Protein AF-Q01TP9-F1 (afdb_monomer_lite)

pLDDT: mean 85.42, std 9.55, range [40.66, 96.56]

Foldseek 3Di:
DPPDPPPLPDQDDDDALQVVVVCVVVVFKDQKDQAWPLVVLVVVVVVLVVVDPPPDFDADQDPVRDTDGDDDDDSPPDPTDPPPRSDMDRPPPDMGGDPSNLVVVLVVLVVVVDDLCVLQRPVLNVCLVVFVLLVSLLVSLVSLQVLLCVVQVDPDAQLVSLVSSLVVVVVDPDDDVVVSSVLSSLSNCSRVPSNCCSVPVVDDDGSSRSSVSSSSSSVNSVVVVVVVD

Radius of gyration: 23.22 Å; chains: 1; bounding box: 49×46×61 Å

Organism: Solibacter usitatus (strain Ellin6076) (NCBI:txid234267)

Secondary structure (DSSP, 8-state):
--S-TT-TTS------HHHHHHHHHTTSEES-EEE-HHHHHHHHHHHHHHTSPTTSPPEEE-TTS-EEE-PPPP-S-----TT---EEE-TTS--EE-HHHHHHHHHHHHHTT--HHHHT-HHHHHHHHTT-HHHHHHHHHHHHHHHHHHHHT----HHHHHHHHHHHHHHSTT--HHHHHHHHHHHHHIIIIIHHHHHTS-----HHHHHHHHHHHHHHHHHHHHTT-

Structure (mmCIF, N/CA/C/O backbone):
data_AF-Q01TP9-F1
#
_entry.id   AF-Q01TP9-F1
#
loop_
_atom_site.group_PDB
_atom_site.id
_atom_site.type_symbol
_atom_site.label_atom_id
_atom_site.label_alt_id
_atom_site.label_comp_id
_atom_site.label_asym_id
_atom_site.label_entity_id
_atom_site.label_seq_id
_atom_site.pdbx_PDB_ins_code
_atom_site.Cartn_x
_atom_site.Cartn_y
_atom_site.Cartn_z
_atom_site.occupancy
_atom_site.B_iso_or_equiv
_atom_site.auth_seq_id
_atom_site.auth_comp_id
_atom_site.auth_asym_id
_atom_site.auth_atom_id
_atom_site.pdbx_PDB_model_num
ATOM 1 N N . MET A 1 1 ? 6.743 -18.789 -9.932 1.00 42.47 1 MET A N 1
ATOM 2 C CA . MET A 1 1 ? 5.645 -17.988 -10.515 1.00 42.47 1 MET A CA 1
ATOM 3 C C . MET A 1 1 ? 4.323 -18.606 -10.082 1.00 42.47 1 MET A C 1
ATOM 5 O O . MET A 1 1 ? 4.261 -19.833 -10.076 1.00 42.47 1 MET A O 1
ATOM 9 N N . PRO A 1 2 ? 3.307 -17.822 -9.686 1.00 40.66 2 PRO A N 1
ATOM 10 C CA . PRO A 1 2 ? 1.978 -18.361 -9.403 1.00 40.66 2 PRO A CA 1
ATOM 11 C C . PRO A 1 2 ? 1.456 -19.097 -10.642 1.00 40.66 2 PRO A C 1
ATOM 13 O O . PRO A 1 2 ? 1.492 -18.552 -11.740 1.00 40.66 2 PRO A O 1
ATOM 16 N N . THR A 1 3 ? 1.004 -20.338 -10.481 1.00 52.78 3 THR A N 1
ATOM 17 C CA . THR A 1 3 ? 0.554 -21.199 -11.590 1.00 52.78 3 THR A CA 1
ATOM 18 C C . THR A 1 3 ? -0.843 -20.843 -12.100 1.00 52.78 3 THR A C 1
ATOM 20 O O . THR A 1 3 ? -1.203 -21.223 -13.209 1.00 52.78 3 THR A O 1
ATOM 23 N N . ASN A 1 4 ? -1.619 -20.086 -11.319 1.00 64.69 4 ASN A N 1
ATOM 24 C CA . ASN A 1 4 ? -2.911 -19.539 -11.716 1.00 64.69 4 ASN A CA 1
ATOM 25 C C . ASN A 1 4 ? -2.962 -18.033 -11.387 1.00 64.69 4 ASN A C 1
ATOM 27 O O . ASN A 1 4 ? -3.068 -17.675 -10.210 1.00 64.69 4 ASN A O 1
ATOM 31 N N . PRO A 1 5 ? -2.915 -17.134 -12.388 1.00 56.59 5 PRO A N 1
ATOM 32 C CA . PRO A 1 5 ? -2.978 -15.689 -12.165 1.00 56.59 5 PRO A CA 1
ATOM 33 C C . PRO A 1 5 ? -4.349 -15.211 -11.660 1.00 56.59 5 PRO A C 1
ATOM 35 O O . PRO A 1 5 ? -4.466 -14.064 -11.251 1.00 56.59 5 PRO A O 1
ATOM 38 N N . PHE A 1 6 ? -5.370 -16.071 -11.650 1.00 63.66 6 PHE A N 1
ATOM 39 C CA . PHE A 1 6 ? -6.700 -15.783 -11.108 1.00 63.66 6 PHE A CA 1
ATOM 40 C C . PHE A 1 6 ? -6.961 -16.467 -9.761 1.00 63.66 6 PHE A C 1
ATOM 42 O O . PHE A 1 6 ? -8.100 -16.473 -9.284 1.00 63.66 6 PHE A O 1
ATOM 49 N N . ASP A 1 7 ? -5.935 -17.060 -9.143 1.00 70.88 7 ASP A N 1
ATOM 50 C CA . ASP A 1 7 ? -6.072 -17.631 -7.810 1.00 70.88 7 ASP A CA 1
ATOM 51 C C . ASP A 1 7 ? -6.447 -16.536 -6.806 1.00 70.88 7 ASP A C 1
ATOM 53 O O . ASP A 1 7 ? -5.741 -15.549 -6.606 1.00 70.88 7 ASP A O 1
ATOM 57 N N . LEU A 1 8 ? -7.570 -16.747 -6.127 1.00 66.50 8 LEU A N 1
ATOM 58 C CA . LEU A 1 8 ? -8.082 -15.871 -5.086 1.00 66.50 8 LEU A CA 1
ATOM 59 C C . LEU A 1 8 ? -7.138 -15.740 -3.878 1.00 66.50 8 LEU A C 1
ATOM 61 O O . LEU A 1 8 ? -7.335 -14.830 -3.069 1.00 66.50 8 LEU A O 1
ATOM 65 N N . GLN A 1 9 ? -6.150 -16.628 -3.746 1.00 70.50 9 GLN A N 1
ATOM 66 C CA . GLN A 1 9 ? -5.101 -16.573 -2.733 1.00 70.50 9 GLN A CA 1
ATOM 67 C C . GLN A 1 9 ? -3.952 -15.628 -3.101 1.00 70.50 9 GLN A C 1
ATOM 69 O O . GLN A 1 9 ? -3.243 -15.177 -2.195 1.00 70.50 9 GLN A O 1
ATOM 74 N N . ASN A 1 10 ? -3.787 -15.256 -4.369 1.00 71.81 10 ASN A N 1
ATOM 75 C CA . ASN A 1 10 ? -2.752 -14.312 -4.778 1.00 71.81 10 ASN A CA 1
ATOM 76 C C . ASN A 1 10 ? -3.111 -12.879 -4.366 1.00 71.81 10 ASN A C 1
ATOM 78 O O . ASN A 1 10 ? -4.282 -12.505 -4.273 1.00 71.81 10 ASN A O 1
ATOM 82 N N . PHE A 1 11 ? -2.083 -12.076 -4.088 1.00 69.88 11 PHE A N 1
ATOM 83 C CA . PHE A 1 11 ? -2.238 -10.636 -3.929 1.00 69.88 11 PHE A CA 1
ATOM 84 C C . PHE A 1 11 ? -2.026 -9.996 -5.295 1.00 69.88 11 PHE A C 1
ATOM 86 O O . PHE A 1 11 ? -0.987 -10.206 -5.916 1.00 69.88 11 PHE A O 1
ATOM 93 N N . HIS A 1 12 ? -3.008 -9.225 -5.749 1.00 68.44 12 HIS A N 1
ATOM 94 C CA . HIS A 1 12 ? -2.921 -8.487 -7.001 1.00 68.44 12 HIS A CA 1
ATOM 95 C C . HIS A 1 12 ? -2.914 -6.998 -6.698 1.00 68.44 12 HIS A C 1
ATOM 97 O O . HIS A 1 12 ? -3.719 -6.517 -5.899 1.00 68.44 12 HIS A O 1
ATOM 103 N N . VAL A 1 13 ? -2.000 -6.290 -7.348 1.00 71.44 13 VAL A N 1
ATOM 104 C CA . VAL A 1 13 ? -1.958 -4.834 -7.394 1.00 71.44 13 VAL A CA 1
ATOM 105 C C . VAL A 1 13 ? -1.883 -4.469 -8.868 1.00 71.44 13 VAL A C 1
ATOM 107 O O . VAL A 1 13 ? -1.092 -5.052 -9.608 1.00 71.44 13 VAL A O 1
ATOM 110 N N . ALA A 1 14 ? -2.744 -3.552 -9.289 1.00 74.25 14 ALA A N 1
ATOM 111 C CA . ALA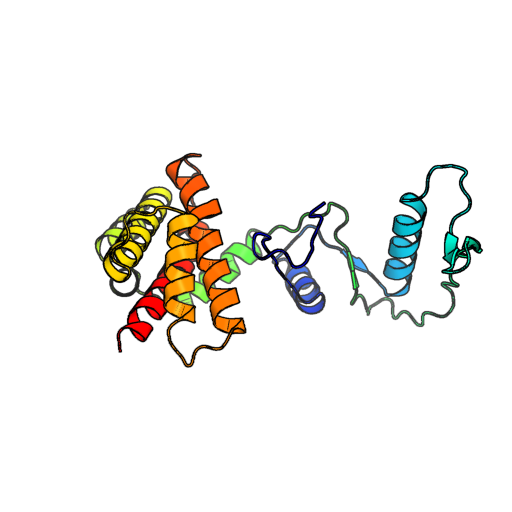 A 1 14 ? -2.688 -2.937 -10.602 1.00 74.25 14 ALA A CA 1
ATOM 112 C C . ALA A 1 14 ? -2.403 -1.453 -10.388 1.00 74.25 14 ALA A C 1
ATOM 114 O O . ALA A 1 14 ? -3.025 -0.830 -9.527 1.00 74.25 14 ALA A O 1
ATOM 115 N N . VAL A 1 15 ? -1.448 -0.920 -11.140 1.00 80.31 15 VAL A N 1
ATOM 116 C CA . VAL A 1 15 ? -1.088 0.497 -11.127 1.00 80.31 15 VAL A CA 1
ATOM 117 C C . VAL A 1 15 ? -1.003 0.944 -12.577 1.00 80.31 15 VAL A C 1
ATOM 119 O O . VAL A 1 15 ? -0.464 0.209 -13.409 1.00 80.31 15 VAL A O 1
ATOM 122 N N . TRP A 1 16 ? -1.562 2.111 -12.877 1.00 86.94 16 TRP A N 1
ATOM 123 C CA . TRP A 1 16 ? -1.441 2.719 -14.195 1.00 86.94 16 TRP A CA 1
ATOM 124 C C . TRP A 1 16 ? -0.012 3.218 -14.391 1.00 86.94 16 TRP A C 1
ATOM 126 O O . TRP A 1 16 ? 0.616 3.731 -13.461 1.00 86.94 16 TRP A O 1
ATOM 136 N N . TYR A 1 17 ? 0.537 3.035 -15.589 1.00 86.25 17 TYR A N 1
ATOM 137 C CA . TYR A 1 17 ? 1.904 3.477 -15.858 1.00 86.25 17 TYR A CA 1
ATOM 138 C C . TYR A 1 17 ? 1.985 5.009 -15.848 1.00 86.25 17 TYR A C 1
ATOM 140 O O . TYR A 1 17 ? 3.008 5.558 -15.450 1.00 86.25 17 TYR A O 1
ATOM 148 N N . GLU A 1 18 ? 0.895 5.695 -16.201 1.00 87.56 18 GLU A N 1
ATOM 149 C CA . GLU A 1 18 ? 0.759 7.147 -16.124 1.00 87.56 18 GLU A CA 1
ATOM 150 C C . GLU A 1 18 ? 0.909 7.647 -14.684 1.00 87.56 18 GLU A C 1
ATOM 152 O O . GLU A 1 18 ? 1.661 8.590 -14.446 1.00 87.56 18 GLU A O 1
ATOM 157 N N . ASP A 1 19 ? 0.280 6.966 -13.719 1.00 90.25 19 ASP A N 1
ATOM 158 C CA . ASP A 1 19 ? 0.400 7.302 -12.295 1.00 90.25 19 ASP A CA 1
ATOM 159 C C . ASP A 1 19 ? 1.846 7.125 -11.817 1.00 90.25 19 ASP A C 1
ATOM 161 O O . ASP A 1 19 ? 2.392 7.975 -11.114 1.00 90.25 19 ASP A O 1
ATOM 165 N N . LEU A 1 20 ? 2.503 6.029 -12.218 1.00 90.75 20 LEU A N 1
ATOM 166 C CA . LEU A 1 20 ? 3.909 5.793 -11.883 1.00 90.75 20 LEU A CA 1
ATOM 167 C C . LEU A 1 20 ? 4.812 6.876 -12.484 1.00 90.75 20 LEU A C 1
ATOM 169 O O . LEU A 1 20 ? 5.679 7.401 -11.786 1.00 90.75 20 LEU A O 1
ATOM 173 N N . ALA A 1 21 ? 4.593 7.242 -13.747 1.00 89.56 21 ALA A N 1
ATOM 174 C CA . ALA A 1 21 ? 5.338 8.304 -14.407 1.00 89.56 21 ALA A CA 1
ATOM 175 C C . ALA A 1 21 ? 5.131 9.657 -13.707 1.00 89.56 21 ALA A C 1
ATOM 177 O O . ALA A 1 21 ? 6.104 10.360 -13.438 1.00 89.56 21 ALA A O 1
ATOM 178 N N . GLU A 1 22 ? 3.895 10.013 -13.343 1.00 91.06 22 GLU A N 1
ATOM 179 C CA . GLU A 1 22 ? 3.592 11.245 -12.607 1.00 91.06 22 GLU A CA 1
ATOM 180 C C . GLU A 1 22 ? 4.274 11.272 -11.232 1.00 91.06 22 GLU A C 1
ATOM 182 O O . GLU A 1 22 ? 4.926 12.260 -10.880 1.00 91.06 22 GLU A O 1
ATOM 187 N N . LEU A 1 23 ? 4.166 10.186 -10.462 1.00 92.69 23 LEU A N 1
ATOM 188 C CA . LEU A 1 23 ? 4.793 10.071 -9.145 1.00 92.69 23 LEU A CA 1
ATOM 189 C C . LEU A 1 23 ? 6.320 10.141 -9.238 1.00 92.69 23 LEU A C 1
ATOM 191 O O . LEU A 1 23 ? 6.957 10.781 -8.400 1.00 92.69 23 LEU A O 1
ATOM 195 N N . HIS A 1 24 ? 6.914 9.522 -10.258 1.00 92.44 24 HIS A N 1
ATOM 196 C CA . HIS A 1 24 ? 8.351 9.587 -10.501 1.00 92.44 24 HIS A CA 1
ATOM 197 C C . HIS A 1 24 ? 8.804 10.989 -10.903 1.00 92.44 24 HIS A C 1
ATOM 199 O O . HIS A 1 24 ? 9.752 11.503 -10.319 1.00 92.44 24 HIS A O 1
ATOM 205 N N . ASN A 1 25 ? 8.076 11.657 -11.803 1.00 91.12 25 ASN A N 1
ATOM 206 C CA . ASN A 1 25 ? 8.357 13.037 -12.216 1.00 91.12 25 ASN A CA 1
ATOM 207 C C . ASN A 1 25 ? 8.273 14.036 -11.049 1.00 91.12 25 ASN A C 1
ATOM 209 O O . ASN A 1 25 ? 8.870 15.110 -11.098 1.00 91.12 25 ASN A O 1
ATOM 213 N N . ARG A 1 26 ? 7.530 13.697 -9.988 1.00 94.25 26 ARG A N 1
ATOM 214 C CA . ARG A 1 26 ? 7.455 14.471 -8.740 1.00 94.25 26 ARG A CA 1
ATOM 215 C C . ARG A 1 26 ? 8.498 14.063 -7.698 1.00 94.25 26 ARG A C 1
ATOM 217 O O . ARG A 1 26 ? 8.483 14.615 -6.598 1.00 94.25 26 ARG A O 1
ATOM 224 N N . ASP A 1 27 ? 9.399 1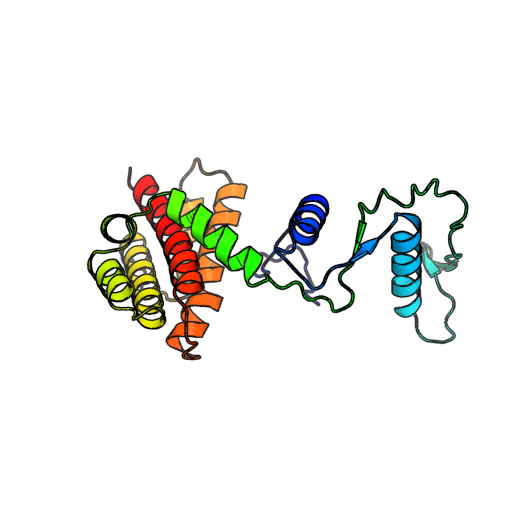3.138 -8.013 1.00 95.19 27 ASP A N 1
ATOM 225 C CA . ASP A 1 27 ? 10.343 12.485 -7.097 1.00 95.19 27 ASP A CA 1
ATOM 226 C C . ASP A 1 27 ? 9.669 11.805 -5.896 1.00 95.19 27 ASP A C 1
ATOM 228 O O . ASP A 1 27 ? 10.256 11.732 -4.816 1.00 95.19 27 ASP A O 1
ATOM 232 N N . PHE A 1 28 ? 8.421 11.353 -6.020 1.00 95.56 28 PHE A N 1
ATOM 233 C CA . PHE A 1 28 ? 7.717 10.660 -4.933 1.00 95.56 28 PHE A CA 1
ATOM 234 C C . PHE A 1 28 ? 8.047 9.170 -4.882 1.00 95.56 28 PHE A C 1
ATOM 236 O O . PHE A 1 28 ? 7.947 8.564 -3.815 1.00 95.56 28 PHE A O 1
ATOM 243 N N . ILE A 1 29 ? 8.484 8.594 -6.002 1.00 94.19 29 ILE A N 1
ATOM 244 C CA . ILE A 1 29 ? 8.931 7.202 -6.093 1.00 94.19 29 ILE A CA 1
ATOM 245 C C . ILE A 1 29 ? 10.258 7.081 -6.850 1.00 94.19 29 ILE A C 1
ATOM 247 O O . ILE A 1 29 ? 10.620 7.940 -7.657 1.00 94.19 29 ILE A O 1
ATOM 251 N N . SER A 1 30 ? 10.970 5.986 -6.605 1.00 93.62 30 SER A N 1
ATOM 252 C CA . SER A 1 30 ? 12.202 5.587 -7.290 1.00 93.62 30 SER A CA 1
ATOM 253 C C . SER A 1 30 ? 12.143 4.115 -7.723 1.00 93.62 30 SER A C 1
ATOM 255 O O . SER A 1 30 ? 11.211 3.390 -7.366 1.00 93.62 30 SER A O 1
ATOM 257 N N . GLY A 1 31 ? 13.130 3.669 -8.509 1.00 91.06 31 GLY A N 1
ATOM 258 C CA . GLY A 1 31 ? 13.196 2.291 -9.024 1.00 91.06 31 GLY A CA 1
ATOM 259 C C . GLY A 1 31 ? 12.472 2.077 -10.358 1.00 91.06 31 GLY A C 1
ATOM 260 O O . GLY A 1 31 ? 12.272 0.937 -10.791 1.00 91.06 31 GLY A O 1
ATOM 261 N N . ILE A 1 32 ? 12.092 3.176 -11.016 1.00 92.00 32 ILE A N 1
ATOM 262 C CA . ILE A 1 32 ? 11.567 3.175 -12.377 1.00 92.00 32 ILE A CA 1
ATOM 263 C C . ILE A 1 32 ? 12.290 4.192 -13.254 1.00 92.00 32 ILE A C 1
ATOM 265 O O . ILE A 1 32 ? 12.830 5.179 -12.754 1.00 92.00 32 ILE A O 1
ATOM 269 N N . THR A 1 33 ? 12.238 3.949 -14.559 1.00 91.19 33 THR A N 1
ATOM 270 C CA . THR A 1 33 ? 12.717 4.844 -15.606 1.00 91.19 33 THR A CA 1
ATOM 271 C C . THR A 1 33 ? 11.596 5.064 -16.617 1.00 91.19 33 THR A C 1
ATOM 273 O O . THR A 1 33 ? 10.996 4.100 -17.101 1.00 91.19 33 THR A O 1
ATOM 276 N N . CYS A 1 34 ? 11.335 6.327 -16.952 1.00 89.81 34 CYS A N 1
ATOM 277 C CA . CYS A 1 34 ? 10.448 6.697 -18.050 1.00 89.81 34 CYS A CA 1
ATOM 278 C C . CYS A 1 34 ? 11.235 6.689 -19.369 1.00 89.81 34 CYS A C 1
ATOM 280 O O . CYS A 1 34 ? 12.230 7.407 -19.505 1.00 89.81 34 CYS A O 1
ATOM 282 N N . VAL A 1 35 ? 10.791 5.879 -20.326 1.00 89.69 35 VAL A N 1
ATOM 283 C CA . VAL A 1 35 ? 11.440 5.623 -21.622 1.00 89.69 35 VAL A CA 1
ATOM 284 C C . VAL A 1 35 ? 10.488 5.940 -22.779 1.00 89.69 35 VAL A C 1
ATOM 286 O O . VAL A 1 35 ? 9.282 6.120 -22.574 1.00 89.69 35 VAL A O 1
ATOM 289 N N . THR A 1 36 ? 11.024 6.039 -23.996 1.00 89.12 36 THR A N 1
ATOM 290 C CA . THR A 1 36 ? 10.193 6.186 -25.204 1.00 89.12 36 THR A CA 1
ATOM 291 C C . THR A 1 36 ? 9.524 4.864 -25.589 1.00 89.12 36 THR A C 1
ATOM 293 O O . THR A 1 36 ? 9.868 3.800 -25.061 1.00 89.12 36 THR A O 1
ATOM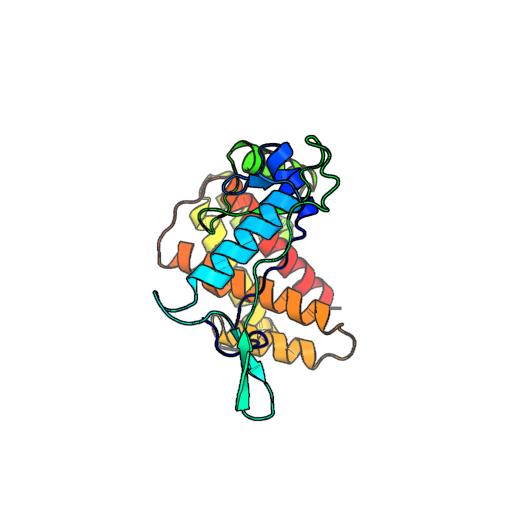 296 N N . GLU A 1 37 ? 8.572 4.905 -26.525 1.00 86.69 37 GLU A N 1
ATOM 297 C CA . GLU A 1 37 ? 7.927 3.684 -27.017 1.00 86.69 37 GLU A CA 1
ATOM 298 C C . GLU A 1 37 ? 8.947 2.745 -27.660 1.00 86.69 37 GLU A C 1
ATOM 300 O O . GLU A 1 37 ? 8.981 1.553 -27.342 1.00 86.69 37 GLU A O 1
ATOM 305 N N . ARG A 1 38 ? 9.830 3.285 -28.512 1.00 88.75 38 ARG A N 1
ATOM 306 C CA . ARG A 1 38 ? 10.884 2.497 -29.159 1.00 88.75 38 ARG A CA 1
ATOM 307 C C . ARG A 1 38 ? 11.765 1.796 -28.134 1.00 88.75 38 ARG A C 1
ATOM 309 O O . ARG A 1 38 ? 11.997 0.595 -28.249 1.00 88.75 38 ARG A O 1
ATOM 316 N N . GLU A 1 39 ? 12.252 2.526 -27.132 1.00 89.19 39 GLU A N 1
ATOM 317 C CA . GLU A 1 39 ? 13.102 1.965 -26.077 1.00 89.19 39 GLU A CA 1
ATOM 318 C C . GLU A 1 39 ? 12.380 0.858 -25.301 1.00 89.19 39 GLU A C 1
ATOM 320 O O . GLU A 1 39 ? 12.968 -0.189 -25.021 1.00 89.19 39 GLU A O 1
ATOM 325 N N . TRP A 1 40 ? 11.096 1.050 -24.991 1.00 89.25 40 TRP A N 1
ATOM 326 C CA . TRP A 1 40 ? 10.283 0.032 -24.332 1.00 89.25 40 TRP A CA 1
ATOM 327 C C . TRP A 1 40 ? 10.128 -1.235 -25.184 1.00 89.25 40 TRP A C 1
ATOM 329 O O . TRP A 1 40 ? 10.317 -2.342 -24.674 1.00 89.25 40 TRP A O 1
ATOM 339 N N . GLN A 1 41 ? 9.838 -1.097 -26.483 1.00 88.56 41 GLN A N 1
ATOM 340 C CA . GLN A 1 41 ? 9.690 -2.231 -27.404 1.00 88.56 41 GLN A CA 1
ATOM 341 C C . GLN A 1 41 ? 11.002 -3.002 -27.580 1.00 88.56 41 GLN A C 1
ATOM 343 O O . GLN A 1 41 ? 10.983 -4.234 -27.573 1.00 88.56 41 GLN A O 1
ATOM 348 N N . ILE A 1 42 ? 12.136 -2.297 -27.667 1.00 90.38 42 ILE A N 1
ATOM 349 C CA . ILE A 1 42 ? 13.471 -2.912 -27.716 1.00 90.38 42 ILE A CA 1
ATOM 350 C C . ILE A 1 42 ? 13.708 -3.745 -26.453 1.00 90.38 42 ILE A C 1
ATOM 352 O O . ILE A 1 42 ? 13.965 -4.944 -26.551 1.00 90.38 42 ILE A O 1
ATOM 356 N N . ARG A 1 43 ? 13.536 -3.159 -25.260 1.00 89.19 43 ARG A N 1
ATOM 357 C CA . ARG A 1 43 ? 13.743 -3.876 -23.986 1.00 89.19 43 ARG A CA 1
ATOM 358 C C . ARG A 1 43 ? 12.804 -5.071 -23.834 1.00 89.19 43 ARG A C 1
ATOM 360 O O . ARG A 1 43 ? 13.207 -6.127 -23.349 1.00 89.19 43 ARG A O 1
ATOM 367 N N . LYS A 1 44 ? 11.546 -4.929 -24.260 1.00 87.44 44 LYS A N 1
ATOM 368 C CA . LYS A 1 44 ? 10.562 -6.018 -24.257 1.00 87.44 44 LYS A CA 1
ATOM 369 C C . LYS A 1 44 ? 11.003 -7.164 -25.165 1.00 87.44 44 LYS A C 1
ATOM 371 O O . LYS A 1 44 ? 10.906 -8.323 -24.763 1.00 87.44 44 LYS A O 1
ATOM 376 N N . TRP A 1 45 ? 11.489 -6.851 -26.363 1.00 88.19 45 TRP A N 1
ATOM 377 C CA . TRP A 1 45 ? 12.015 -7.840 -27.296 1.00 88.19 45 TRP A CA 1
ATOM 378 C C . TRP A 1 45 ? 13.255 -8.550 -26.742 1.00 88.19 45 TRP A C 1
ATOM 380 O O . TRP A 1 45 ? 13.308 -9.779 -26.739 1.00 88.19 45 TRP A O 1
ATOM 390 N N . GLU A 1 46 ? 14.215 -7.799 -26.203 1.00 88.75 46 GLU A N 1
ATOM 391 C CA . GLU A 1 46 ? 15.422 -8.348 -25.576 1.00 88.75 46 GLU A CA 1
ATOM 392 C C . GLU A 1 46 ? 15.084 -9.269 -24.401 1.00 88.75 46 GLU A C 1
ATOM 394 O O . GLU A 1 46 ? 15.630 -10.369 -24.304 1.00 88.75 46 GLU A O 1
ATOM 399 N N . HIS A 1 47 ? 14.139 -8.867 -23.545 1.00 86.38 47 HIS A N 1
ATOM 400 C CA . HIS A 1 47 ? 13.661 -9.704 -22.451 1.00 86.38 47 HIS A CA 1
ATOM 401 C C . HIS A 1 47 ? 13.039 -11.003 -22.969 1.00 86.38 47 HIS A C 1
ATOM 403 O O . HIS A 1 47 ? 13.438 -12.079 -22.529 1.00 86.38 47 HIS A O 1
ATOM 409 N N . LEU A 1 48 ? 12.112 -10.924 -23.929 1.00 85.44 48 LEU A N 1
ATOM 410 C CA . LEU A 1 48 ? 11.482 -12.101 -24.532 1.00 85.44 48 LEU A CA 1
ATOM 411 C C . LEU A 1 48 ? 12.522 -13.046 -25.147 1.00 85.44 48 LEU A C 1
ATOM 413 O O . LEU A 1 48 ? 12.478 -14.248 -24.890 1.00 85.44 48 LEU A O 1
ATOM 417 N N . ARG A 1 49 ? 13.499 -12.504 -25.883 1.00 84.88 49 ARG A N 1
ATOM 418 C CA . ARG A 1 49 ? 14.617 -13.265 -26.457 1.00 84.88 49 ARG A CA 1
ATOM 419 C C . ARG A 1 49 ? 15.476 -13.917 -25.368 1.00 84.88 49 ARG A C 1
ATOM 421 O O . ARG A 1 49 ? 15.880 -15.062 -25.529 1.00 84.88 49 ARG A O 1
ATOM 428 N N . SER A 1 50 ? 15.720 -13.232 -24.248 1.00 85.06 50 SER A N 1
ATOM 429 C CA . SER A 1 50 ? 16.507 -13.764 -23.121 1.00 85.06 50 SER A CA 1
ATOM 430 C C . SER A 1 50 ? 15.876 -14.977 -22.428 1.00 85.06 50 SER A C 1
ATOM 432 O O . SER A 1 50 ? 16.581 -15.739 -21.769 1.00 85.06 50 SER A O 1
ATOM 434 N N . LEU A 1 51 ? 14.560 -15.174 -22.574 1.00 84.44 51 LEU A N 1
ATOM 435 C CA . LEU A 1 51 ? 13.860 -16.336 -22.017 1.00 84.44 51 LEU A CA 1
ATOM 436 C C . LEU A 1 51 ? 14.148 -17.619 -22.807 1.00 84.44 51 LEU A C 1
ATOM 438 O O . LEU A 1 51 ? 13.899 -18.716 -22.304 1.00 84.44 51 LEU A O 1
ATOM 442 N N . ALA A 1 52 ? 14.663 -17.497 -24.031 1.00 83.44 52 ALA A N 1
ATOM 443 C CA . ALA A 1 52 ? 15.033 -18.631 -24.855 1.00 83.44 52 ALA A CA 1
ATOM 444 C C . ALA A 1 52 ? 16.429 -19.159 -24.481 1.00 83.44 52 ALA A C 1
ATOM 446 O O . ALA A 1 52 ? 17.352 -18.372 -24.251 1.00 83.44 52 ALA A O 1
ATOM 447 N N . PRO A 1 53 ? 16.628 -20.488 -24.446 1.00 80.25 53 PRO A N 1
ATOM 448 C CA . PRO A 1 53 ? 17.945 -21.077 -24.240 1.00 80.25 53 PRO A CA 1
ATOM 449 C C . PRO A 1 53 ? 18.975 -20.550 -25.248 1.00 80.25 53 PRO A C 1
ATOM 451 O O . PRO A 1 53 ? 18.690 -20.429 -26.442 1.00 80.25 53 PRO A O 1
ATOM 454 N N . ALA A 1 54 ? 20.196 -20.283 -24.784 1.00 74.56 54 ALA A N 1
ATOM 455 C CA . ALA A 1 54 ? 21.277 -19.833 -25.655 1.00 74.56 54 ALA A CA 1
ATOM 456 C C . ALA A 1 54 ? 21.504 -20.827 -26.812 1.00 74.56 54 ALA A C 1
ATOM 458 O O . ALA A 1 54 ? 21.708 -22.018 -26.582 1.00 74.56 54 ALA A O 1
ATOM 459 N N . GLY A 1 55 ? 21.465 -20.329 -28.052 1.00 69.56 55 GLY A N 1
ATOM 460 C CA . GLY A 1 55 ? 21.639 -21.137 -29.264 1.00 69.56 55 GLY A CA 1
ATOM 461 C C . GLY A 1 55 ? 20.380 -21.854 -29.767 1.00 69.56 55 GLY A C 1
ATOM 462 O O . GLY A 1 55 ? 20.483 -22.622 -30.720 1.00 69.56 55 GLY A O 1
ATOM 463 N N . SER A 1 56 ? 19.212 -21.620 -29.160 1.00 75.06 56 SER A N 1
ATOM 464 C CA . SER A 1 56 ? 17.927 -22.099 -29.688 1.00 75.06 56 SER A CA 1
ATOM 465 C C . SER A 1 56 ? 17.326 -21.127 -30.708 1.00 75.06 56 SER A C 1
ATOM 467 O O . SER A 1 56 ? 17.557 -19.918 -30.642 1.00 75.06 56 SER A O 1
ATOM 469 N N . GLU A 1 57 ? 16.557 -21.658 -31.660 1.00 78.12 57 GLU A N 1
ATOM 470 C CA . GLU A 1 57 ? 15.733 -20.835 -32.547 1.00 78.12 57 GLU A CA 1
ATOM 471 C C . GLU A 1 57 ? 14.625 -20.161 -31.724 1.00 78.12 57 GLU A C 1
ATOM 473 O O . GLU A 1 57 ? 13.927 -20.814 -30.946 1.00 78.12 57 GLU A O 1
ATOM 478 N N . PHE A 1 58 ? 14.470 -18.844 -31.876 1.0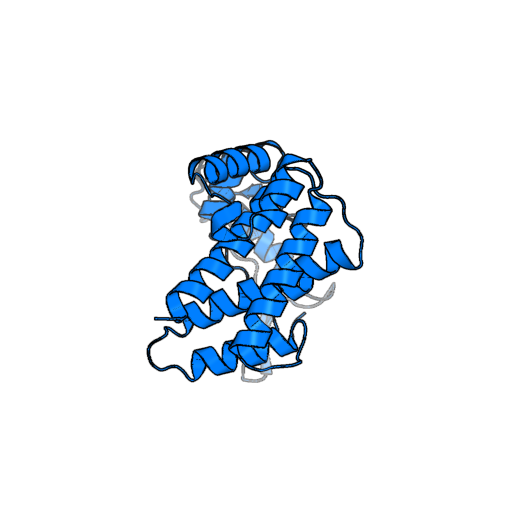0 84.44 58 PHE A N 1
ATOM 479 C CA . PHE A 1 58 ? 13.460 -18.081 -31.150 1.00 84.44 58 PHE A CA 1
ATOM 480 C C . PHE A 1 58 ? 12.141 -18.090 -31.923 1.00 84.44 58 PHE A C 1
ATOM 482 O O . PHE A 1 58 ? 12.079 -17.619 -33.056 1.00 84.44 58 PHE A O 1
ATOM 489 N N . GLY A 1 59 ? 11.088 -18.651 -31.334 1.00 85.19 59 GLY A N 1
ATOM 490 C CA . GLY A 1 59 ? 9.815 -18.857 -32.017 1.00 85.19 59 GLY A CA 1
ATOM 491 C C . GLY A 1 59 ? 8.794 -19.577 -31.146 1.00 85.19 59 GLY A C 1
ATOM 492 O O . GLY A 1 59 ? 9.003 -19.761 -29.946 1.00 85.19 59 GLY A O 1
ATOM 493 N N . TYR A 1 60 ? 7.683 -19.985 -31.749 1.00 84.12 60 TYR A N 1
ATOM 494 C CA . TYR A 1 60 ? 6.637 -20.765 -31.088 1.00 84.12 60 TYR A CA 1
ATOM 495 C C . TYR A 1 60 ? 6.194 -21.936 -31.965 1.00 84.12 60 TYR A C 1
ATOM 497 O O . TYR A 1 60 ? 6.365 -21.923 -33.181 1.00 84.12 60 TYR A O 1
ATOM 505 N N . GLU A 1 61 ? 5.622 -22.959 -31.340 1.00 88.31 61 GLU A N 1
ATOM 506 C CA . GLU A 1 61 ? 4.971 -24.061 -32.045 1.00 88.31 61 GLU A CA 1
ATOM 507 C C . GLU A 1 61 ? 3.505 -23.686 -32.299 1.00 88.31 61 GLU A C 1
ATOM 509 O O . GLU A 1 61 ? 2.791 -23.266 -31.383 1.00 88.31 61 GLU A O 1
ATOM 514 N N . ASP A 1 62 ? 3.061 -23.770 -33.551 1.00 89.31 62 ASP A N 1
ATOM 515 C CA . ASP A 1 62 ? 1.666 -23.534 -33.909 1.00 89.31 62 ASP A CA 1
ATOM 516 C C . ASP A 1 62 ? 0.761 -24.691 -33.418 1.00 89.31 62 ASP A C 1
ATOM 518 O O . ASP A 1 62 ? 1.248 -25.747 -33.004 1.00 89.31 62 ASP A O 1
ATOM 522 N N . PRO A 1 63 ? -0.577 -24.556 -33.482 1.00 91.25 63 PRO A N 1
ATOM 523 C CA . PRO A 1 63 ? -1.492 -25.628 -33.076 1.00 91.25 63 PRO A CA 1
ATOM 524 C C . PRO A 1 63 ? -1.349 -26.953 -33.852 1.00 91.25 63 PRO A C 1
ATOM 526 O O . PRO A 1 63 ? -1.934 -27.953 -33.441 1.00 91.25 63 PRO A O 1
ATOM 529 N N . ASN A 1 64 ? -0.614 -26.971 -34.970 1.00 91.06 64 ASN A N 1
ATOM 530 C CA . ASN A 1 64 ? -0.366 -28.149 -35.805 1.00 91.06 64 ASN A CA 1
ATOM 531 C C . ASN A 1 64 ? 1.013 -28.782 -35.550 1.00 91.06 64 ASN A C 1
ATOM 533 O O . ASN A 1 64 ? 1.387 -29.720 -36.255 1.00 91.06 64 ASN A O 1
ATOM 537 N N . GLY A 1 65 ? 1.773 -28.279 -34.576 1.00 87.44 65 GLY A N 1
ATOM 538 C CA . GLY A 1 65 ? 3.102 -28.779 -34.245 1.00 87.44 65 GLY A CA 1
ATOM 539 C C . GLY A 1 65 ? 4.228 -28.218 -35.119 1.00 87.44 65 GLY A C 1
ATOM 540 O O . GLY A 1 65 ? 5.329 -28.770 -35.168 1.00 87.44 65 GLY A O 1
ATOM 541 N N . ARG A 1 66 ? 3.968 -27.152 -35.886 1.00 90.12 66 ARG A N 1
ATOM 542 C CA . ARG A 1 66 ? 4.968 -26.518 -36.748 1.00 90.12 66 ARG A CA 1
ATOM 543 C C . ARG A 1 66 ? 5.660 -25.388 -36.000 1.00 90.12 66 ARG A C 1
ATOM 545 O O . ARG A 1 66 ? 5.008 -24.470 -35.513 1.00 90.12 66 ARG A O 1
ATOM 552 N N . PHE A 1 67 ? 6.990 -25.403 -36.003 1.00 87.25 67 PHE A N 1
ATOM 553 C CA . PHE A 1 67 ? 7.776 -24.277 -35.511 1.00 87.25 67 PHE A CA 1
ATOM 554 C C . PHE A 1 67 ? 7.624 -23.050 -36.425 1.00 87.25 67 PHE A C 1
ATOM 556 O O . PHE A 1 67 ? 7.812 -23.134 -37.645 1.00 87.25 67 PHE A O 1
ATOM 563 N N . VAL A 1 68 ? 7.284 -21.914 -35.821 1.00 89.88 68 VAL A N 1
ATOM 564 C CA . VAL A 1 68 ? 7.176 -20.599 -36.451 1.00 89.88 68 VAL A CA 1
ATOM 565 C C . VAL A 1 68 ? 8.226 -19.686 -35.812 1.00 89.88 68 VAL A C 1
ATOM 567 O O . VAL A 1 68 ? 8.108 -19.384 -34.619 1.00 89.88 68 VAL A O 1
ATOM 570 N N . PRO A 1 69 ? 9.251 -19.242 -36.565 1.00 87.25 69 PRO A N 1
ATOM 571 C CA . PRO A 1 69 ? 10.251 -18.327 -36.035 1.00 87.25 69 PRO A CA 1
ATOM 572 C C . PRO A 1 69 ? 9.624 -16.963 -35.723 1.00 87.25 69 PRO A C 1
ATOM 574 O O . PRO A 1 69 ? 8.727 -16.495 -36.428 1.00 87.25 69 PRO A O 1
ATOM 577 N N . LEU A 1 70 ? 10.101 -16.334 -34.652 1.00 88.06 70 LEU A N 1
ATOM 578 C CA . LEU A 1 70 ? 9.795 -14.952 -34.305 1.00 88.06 70 LEU A CA 1
ATOM 579 C C . LEU A 1 70 ? 10.988 -14.082 -34.695 1.00 88.06 70 LEU A C 1
ATOM 581 O O . LEU A 1 70 ? 12.042 -14.134 -34.058 1.00 88.06 70 LEU A O 1
ATOM 585 N N . ASP A 1 71 ? 10.798 -13.272 -35.729 1.00 85.44 71 ASP A N 1
ATOM 586 C CA . ASP A 1 71 ? 11.797 -12.311 -36.183 1.00 85.44 71 ASP A CA 1
ATOM 587 C C . ASP A 1 71 ? 11.797 -11.048 -35.318 1.00 85.44 71 ASP A C 1
ATOM 589 O O . ASP A 1 71 ? 10.785 -10.669 -34.722 1.00 85.44 71 ASP A O 1
ATOM 593 N N . GLU A 1 72 ? 12.951 -10.381 -35.268 1.00 84.56 72 GLU A N 1
ATOM 594 C CA . GLU A 1 72 ? 13.081 -9.092 -34.595 1.00 84.56 72 GLU A CA 1
ATOM 595 C C . GLU A 1 72 ? 12.180 -8.046 -35.261 1.00 84.56 72 GLU A C 1
ATOM 597 O O . GLU A 1 72 ? 12.282 -7.844 -36.476 1.00 84.56 72 GLU A O 1
ATOM 602 N N . PRO A 1 73 ? 11.286 -7.386 -34.500 1.00 83.69 73 PRO A N 1
ATOM 603 C CA . PRO A 1 73 ? 10.430 -6.356 -35.060 1.00 83.69 73 PRO A CA 1
ATOM 604 C C . PRO A 1 73 ? 11.268 -5.158 -35.522 1.00 83.69 73 PRO A C 1
ATOM 606 O O . PRO A 1 73 ? 12.323 -4.854 -34.968 1.00 83.69 73 PRO A O 1
ATOM 609 N N . SER A 1 74 ? 10.782 -4.442 -36.537 1.00 84.38 74 SER A N 1
ATOM 610 C CA . SER A 1 74 ? 11.406 -3.185 -36.952 1.00 84.38 74 SER A CA 1
ATOM 611 C C . SER A 1 74 ? 11.186 -2.108 -35.889 1.00 84.38 74 SER A C 1
ATOM 613 O O . SER A 1 74 ? 10.054 -1.838 -35.495 1.00 84.38 74 SER A O 1
ATOM 615 N N . PHE A 1 75 ? 12.264 -1.442 -35.473 1.00 84.00 75 PHE A N 1
ATOM 616 C CA . PHE A 1 75 ? 12.216 -0.322 -34.525 1.00 84.00 75 PHE A CA 1
ATOM 617 C C . PHE A 1 75 ? 12.302 1.061 -35.196 1.00 84.00 75 PHE A C 1
ATOM 619 O O . PHE A 1 75 ? 12.452 2.079 -34.518 1.00 84.00 75 PHE A O 1
ATOM 626 N N . GLN A 1 76 ? 12.232 1.122 -36.529 1.00 77.12 76 GLN A N 1
ATOM 627 C CA . GLN A 1 76 ? 12.405 2.370 -37.285 1.00 77.12 76 GLN A CA 1
ATOM 628 C C . GLN A 1 76 ? 11.123 3.208 -37.395 1.00 77.12 76 GLN A C 1
ATOM 630 O O . GLN A 1 76 ? 11.216 4.415 -37.589 1.00 77.12 76 GLN A O 1
ATOM 635 N N . GLU A 1 77 ? 9.945 2.600 -37.237 1.00 74.25 77 GLU A N 1
ATOM 636 C CA . GLU A 1 77 ? 8.642 3.244 -37.490 1.00 74.25 77 GLU A CA 1
ATOM 637 C C . GLU A 1 77 ? 8.101 4.083 -36.318 1.00 74.25 77 GLU A C 1
ATOM 639 O O . GLU A 1 77 ? 7.024 4.662 -36.419 1.00 74.25 77 GLU A O 1
ATOM 644 N N . PHE A 1 78 ? 8.837 4.173 -35.210 1.00 74.81 78 PHE A N 1
ATOM 645 C CA . PHE A 1 78 ? 8.420 4.960 -34.049 1.00 74.81 78 PHE A CA 1
ATOM 646 C C . PHE A 1 78 ? 8.732 6.449 -34.258 1.00 74.81 78 PHE A C 1
ATOM 648 O O . PHE A 1 78 ? 9.905 6.818 -34.367 1.00 74.81 78 PHE A O 1
ATOM 655 N N . ASP A 1 79 ? 7.701 7.297 -34.289 1.00 70.38 79 ASP A N 1
ATOM 656 C CA . ASP A 1 79 ? 7.816 8.765 -34.254 1.00 70.38 79 ASP A CA 1
ATOM 657 C C . ASP A 1 79 ? 7.954 9.239 -32.799 1.00 70.38 79 ASP A C 1
ATOM 659 O O . ASP A 1 79 ? 7.057 9.844 -32.211 1.00 70.38 79 ASP A O 1
ATOM 663 N N . ASP A 1 80 ? 9.064 8.849 -32.171 1.00 72.38 80 ASP A N 1
ATOM 664 C CA . ASP A 1 80 ? 9.347 9.209 -30.786 1.00 72.38 80 ASP A CA 1
ATOM 665 C C . ASP A 1 80 ? 9.697 10.702 -30.690 1.00 72.38 80 ASP A C 1
ATOM 667 O O . ASP A 1 80 ? 10.783 11.131 -31.096 1.00 72.38 80 ASP A O 1
ATOM 671 N N . ASP A 1 81 ? 8.828 11.491 -30.059 1.00 72.62 81 ASP A N 1
ATOM 672 C CA . ASP A 1 81 ? 9.242 12.766 -29.476 1.00 72.62 81 ASP A CA 1
ATOM 673 C C . ASP A 1 81 ? 10.156 12.464 -28.279 1.00 72.62 81 ASP A C 1
ATOM 675 O O . ASP A 1 81 ? 9.756 11.793 -27.326 1.00 72.62 81 ASP A O 1
ATOM 679 N N . ALA A 1 82 ? 11.392 12.971 -28.300 1.00 67.56 82 ALA A N 1
ATOM 680 C CA . ALA A 1 82 ? 12.368 12.766 -27.227 1.00 67.56 82 ALA A CA 1
ATOM 681 C C . ALA A 1 82 ? 11.866 13.229 -25.840 1.00 67.56 82 ALA A C 1
ATOM 683 O O . ALA A 1 82 ? 12.384 12.776 -24.810 1.00 67.56 82 ALA A O 1
ATOM 684 N N . ASN A 1 83 ? 10.865 14.114 -25.812 1.00 69.31 83 ASN A N 1
ATOM 685 C CA . ASN A 1 83 ? 10.208 14.600 -24.601 1.00 69.31 83 ASN A CA 1
ATOM 686 C C . ASN A 1 83 ? 9.006 13.739 -24.173 1.00 69.31 83 ASN A C 1
ATOM 688 O O . ASN A 1 83 ? 8.564 13.843 -23.029 1.00 69.31 83 ASN A O 1
ATOM 692 N N . TRP A 1 84 ? 8.481 12.877 -25.047 1.00 75.50 84 TRP A N 1
ATOM 693 C CA . TRP A 1 84 ? 7.347 11.998 -24.760 1.00 75.50 84 TRP A CA 1
ATOM 694 C C . TRP A 1 84 ? 7.815 10.636 -24.228 1.00 75.50 84 TRP A C 1
ATOM 696 O O . TRP A 1 84 ? 7.946 9.651 -24.953 1.00 75.50 84 TRP A O 1
ATOM 706 N N . ARG A 1 85 ? 8.061 10.572 -22.916 1.00 79.31 85 ARG A N 1
ATOM 707 C CA . ARG A 1 85 ? 8.509 9.357 -22.210 1.00 79.31 85 ARG A CA 1
ATOM 708 C C . ARG A 1 85 ? 7.387 8.754 -21.371 1.00 79.31 85 ARG A C 1
ATOM 710 O O . ARG A 1 85 ? 7.415 8.809 -20.146 1.00 79.31 85 ARG A O 1
ATOM 717 N N . SER A 1 86 ? 6.361 8.246 -22.042 1.00 77.00 86 SER A N 1
ATOM 718 C CA . SER A 1 86 ? 5.153 7.719 -21.393 1.00 77.00 86 SER A CA 1
ATOM 719 C C . SER A 1 86 ? 5.293 6.279 -20.895 1.00 77.00 86 SER A C 1
ATOM 721 O O . SER A 1 86 ? 4.450 5.829 -20.129 1.00 77.00 86 SER A O 1
ATOM 723 N N . PHE A 1 87 ? 6.346 5.552 -21.272 1.00 84.62 87 PHE A N 1
ATOM 724 C CA . PHE A 1 87 ? 6.495 4.141 -20.923 1.00 84.62 87 PHE A CA 1
ATOM 725 C C . PHE A 1 87 ? 7.354 3.976 -19.676 1.00 84.62 87 PHE A C 1
ATOM 727 O O . PHE A 1 87 ? 8.414 4.583 -19.557 1.00 84.62 87 PHE A O 1
ATOM 734 N N . VAL A 1 88 ? 6.918 3.119 -18.755 1.00 87.50 88 VAL A N 1
ATOM 735 C CA . VAL A 1 88 ? 7.597 2.893 -17.476 1.00 87.50 88 VAL A CA 1
ATOM 736 C C . VAL A 1 88 ? 8.284 1.533 -17.475 1.00 87.50 88 VAL A C 1
ATOM 738 O O . VAL A 1 88 ? 7.666 0.509 -17.770 1.00 87.50 88 VAL A O 1
ATOM 741 N N . VAL A 1 89 ? 9.561 1.516 -17.098 1.00 88.12 89 VAL A N 1
ATOM 742 C CA . VAL A 1 89 ? 10.354 0.295 -16.909 1.00 88.12 89 VAL A CA 1
ATOM 743 C C . VAL A 1 89 ? 10.912 0.278 -15.490 1.00 88.12 89 VAL A C 1
ATOM 745 O O . VAL A 1 89 ? 11.406 1.294 -15.014 1.00 88.12 89 VAL A O 1
ATOM 748 N N . SER A 1 90 ? 10.847 -0.870 -14.812 1.00 86.44 90 SER A N 1
ATOM 749 C CA . SER A 1 90 ? 11.547 -1.089 -13.541 1.00 86.44 90 SER A CA 1
ATOM 750 C C . SER A 1 90 ? 12.722 -2.025 -13.780 1.00 86.44 90 SER A C 1
ATOM 752 O O . SER A 1 90 ? 12.534 -3.229 -13.947 1.00 86.44 90 SER A O 1
ATOM 754 N N . ASP A 1 91 ? 13.929 -1.464 -13.813 1.00 73.69 91 ASP A N 1
ATOM 755 C CA . ASP A 1 91 ? 15.147 -2.210 -14.148 1.00 73.69 91 ASP A CA 1
ATOM 756 C C . ASP A 1 91 ? 15.501 -3.257 -13.074 1.00 73.69 91 ASP A C 1
ATOM 758 O O . ASP A 1 91 ? 15.994 -4.339 -13.384 1.00 73.69 91 ASP A O 1
ATOM 762 N N . GLU A 1 92 ? 15.182 -2.974 -11.809 1.00 76.50 92 GLU A N 1
ATOM 763 C CA . GLU A 1 92 ? 15.464 -3.855 -10.665 1.00 76.50 92 GLU A CA 1
ATOM 764 C C . GLU A 1 92 ? 14.232 -4.644 -10.185 1.00 76.50 92 GLU A C 1
ATOM 766 O O . GLU A 1 92 ? 14.300 -5.391 -9.205 1.00 76.50 92 GLU A O 1
ATOM 771 N N . GLY A 1 93 ? 13.079 -4.458 -10.839 1.00 76.75 93 GLY A N 1
ATOM 772 C CA . GLY A 1 93 ? 11.803 -5.050 -10.426 1.00 76.75 93 GLY A CA 1
ATOM 773 C C . GLY A 1 93 ? 11.319 -4.587 -9.047 1.00 76.75 93 GLY A C 1
ATOM 774 O O . GLY A 1 93 ? 10.510 -5.269 -8.414 1.00 76.75 93 GLY A O 1
ATOM 775 N N . ARG A 1 94 ? 11.833 -3.456 -8.551 1.00 83.31 94 ARG A N 1
ATOM 776 C CA . ARG A 1 94 ? 11.485 -2.864 -7.256 1.00 83.31 94 ARG A CA 1
ATOM 777 C C . ARG A 1 94 ? 11.153 -1.395 -7.437 1.00 83.31 94 ARG A C 1
ATOM 779 O O . ARG A 1 94 ? 11.905 -0.660 -8.062 1.00 83.31 94 ARG A O 1
ATOM 786 N N . ILE A 1 95 ? 10.038 -0.987 -6.845 1.00 89.75 95 ILE A N 1
ATOM 787 C CA . ILE A 1 95 ? 9.594 0.403 -6.779 1.00 89.75 95 ILE A CA 1
ATOM 788 C C . ILE A 1 95 ? 9.564 0.785 -5.304 1.00 89.75 95 ILE A C 1
ATOM 790 O O . ILE A 1 95 ? 9.020 0.037 -4.488 1.00 89.75 95 ILE A O 1
ATOM 794 N N . SER A 1 96 ? 10.140 1.935 -4.974 1.00 90.50 96 SER A N 1
ATOM 795 C CA . SER A 1 96 ? 10.233 2.436 -3.602 1.00 90.50 96 SER A CA 1
ATOM 796 C C . SER A 1 96 ? 9.623 3.826 -3.505 1.00 90.50 96 SER A C 1
ATOM 798 O O . SER A 1 96 ? 9.736 4.622 -4.434 1.00 90.50 96 SER A O 1
ATOM 800 N N . VAL A 1 97 ? 9.001 4.140 -2.370 1.00 90.81 97 VAL A N 1
ATOM 801 C CA . VAL A 1 97 ? 8.554 5.505 -2.060 1.00 90.81 97 VAL A CA 1
ATOM 802 C C . VAL A 1 97 ? 9.742 6.283 -1.496 1.00 90.81 97 VAL A C 1
ATOM 804 O O . VAL A 1 97 ? 10.490 5.758 -0.674 1.00 90.81 97 VAL A O 1
ATOM 807 N N . THR A 1 98 ? 9.948 7.515 -1.956 1.00 93.94 98 THR A N 1
ATOM 808 C CA . THR A 1 98 ? 11.024 8.384 -1.458 1.00 93.94 98 THR A CA 1
ATOM 809 C C . THR A 1 98 ? 10.601 9.107 -0.178 1.00 93.94 98 THR A C 1
ATOM 811 O O . THR A 1 98 ? 9.411 9.267 0.092 1.00 93.94 98 THR A O 1
ATOM 814 N N . ASP A 1 99 ? 11.552 9.688 0.557 1.00 91.94 99 ASP A N 1
ATOM 815 C CA . ASP A 1 99 ? 11.249 10.552 1.712 1.00 91.94 99 ASP A CA 1
ATOM 816 C C . ASP A 1 99 ? 10.354 11.749 1.350 1.00 91.94 99 ASP A C 1
ATOM 818 O O . ASP A 1 99 ? 9.603 12.270 2.178 1.00 91.94 99 ASP A O 1
ATOM 822 N N . LYS A 1 100 ? 10.446 12.238 0.107 1.00 94.81 100 LYS A N 1
ATOM 823 C CA . LYS A 1 100 ? 9.578 13.306 -0.406 1.00 94.81 100 LYS A CA 1
ATOM 824 C C . LYS A 1 100 ? 8.153 12.786 -0.598 1.00 94.81 100 LYS A C 1
ATOM 826 O O . LYS A 1 100 ? 7.220 13.453 -0.158 1.00 94.81 100 LYS A O 1
ATOM 831 N N . GLY A 1 101 ? 7.999 11.598 -1.184 1.00 94.06 101 GLY A N 1
ATOM 832 C CA . GLY A 1 101 ? 6.709 10.926 -1.341 1.00 94.06 101 GLY A CA 1
ATOM 833 C C . GLY A 1 101 ? 6.052 10.602 0.000 1.00 94.06 101 GLY A C 1
ATOM 834 O O . GLY A 1 101 ? 4.885 10.923 0.199 1.00 94.06 101 GLY A O 1
ATOM 835 N N . CYS A 1 102 ? 6.816 10.068 0.957 1.00 90.44 102 CYS A N 1
ATOM 836 C CA . CYS A 1 102 ? 6.348 9.778 2.314 1.00 90.44 102 CYS A CA 1
ATOM 837 C C . CYS A 1 102 ? 5.814 11.029 3.023 1.00 90.44 102 CYS A C 1
ATOM 839 O O . CYS A 1 102 ? 4.719 11.005 3.582 1.00 90.44 102 CYS A O 1
ATOM 841 N N . ARG A 1 103 ? 6.549 12.147 2.962 1.00 90.88 103 ARG A N 1
ATOM 842 C CA . ARG A 1 103 ? 6.107 13.422 3.553 1.00 90.88 103 ARG A CA 1
ATOM 843 C C . ARG A 1 103 ? 4.887 14.006 2.852 1.00 90.88 103 ARG A C 1
ATOM 845 O O . ARG A 1 103 ? 3.996 14.507 3.528 1.00 90.88 103 ARG A O 1
ATOM 852 N N . PHE A 1 104 ? 4.843 13.947 1.521 1.00 91.94 104 PHE A N 1
ATOM 853 C CA . PHE A 1 104 ? 3.675 14.392 0.762 1.00 91.94 104 PHE A CA 1
ATOM 854 C C . PHE A 1 104 ? 2.432 13.597 1.173 1.00 91.94 104 PHE A C 1
ATOM 856 O O . PHE A 1 104 ? 1.437 14.189 1.573 1.00 91.94 104 PHE A O 1
ATOM 863 N N . MET A 1 105 ? 2.527 12.265 1.175 1.00 88.75 105 MET A N 1
ATOM 864 C CA . MET A 1 105 ? 1.447 11.385 1.615 1.00 88.75 105 MET A CA 1
ATOM 865 C C . MET A 1 105 ? 1.010 11.693 3.051 1.00 88.75 105 MET A C 1
ATOM 867 O O . MET A 1 105 ? -0.187 11.777 3.300 1.00 88.75 105 MET A O 1
ATOM 871 N N . LEU A 1 106 ? 1.947 11.887 3.988 1.00 88.19 106 LEU A N 1
ATOM 872 C CA . LEU A 1 106 ? 1.598 12.243 5.365 1.00 88.19 106 LEU A CA 1
ATOM 873 C C . LEU A 1 106 ? 0.776 13.536 5.417 1.00 88.19 106 LEU A C 1
ATOM 875 O O . LEU A 1 106 ? -0.250 13.562 6.089 1.00 88.19 106 LEU A O 1
ATOM 879 N N . ASN A 1 107 ? 1.203 14.581 4.707 1.00 90.81 107 ASN A N 1
ATOM 880 C CA . ASN A 1 107 ? 0.497 15.862 4.696 1.00 90.81 107 ASN A CA 1
ATOM 881 C C . ASN A 1 107 ? -0.929 15.722 4.145 1.00 90.81 107 ASN A C 1
ATOM 883 O O . ASN A 1 107 ? -1.863 16.256 4.739 1.00 90.81 107 ASN A O 1
ATOM 887 N N . GLU A 1 108 ? -1.104 14.975 3.052 1.00 89.44 108 GLU A N 1
ATOM 888 C CA . GLU A 1 108 ? -2.427 14.714 2.470 1.00 89.44 108 GLU A CA 1
ATOM 889 C C . GLU A 1 108 ? -3.315 13.921 3.438 1.00 89.44 108 GLU A C 1
ATOM 891 O O . GLU A 1 108 ? -4.466 14.277 3.673 1.00 89.44 108 GLU A O 1
ATOM 896 N N . LEU A 1 109 ? -2.769 12.882 4.076 1.00 85.25 109 LEU A N 1
ATOM 897 C CA . LEU A 1 109 ? -3.509 12.085 5.054 1.00 85.25 109 LEU A CA 1
ATOM 898 C C . LEU A 1 109 ? -3.869 12.889 6.314 1.00 85.25 109 LEU A C 1
ATOM 900 O O . LEU A 1 109 ? -4.944 12.695 6.875 1.00 85.25 109 LEU A O 1
ATOM 904 N N . GLN A 1 110 ? -3.001 13.797 6.762 1.00 85.88 110 GLN A N 1
ATOM 905 C CA . GLN A 1 110 ? -3.288 14.698 7.880 1.00 85.88 110 GLN A CA 1
ATOM 906 C C . GLN A 1 110 ? -4.348 15.745 7.520 1.00 85.88 110 GLN A C 1
ATOM 908 O O . GLN A 1 110 ? -5.144 16.120 8.382 1.00 85.88 110 GLN A O 1
ATOM 913 N N . ALA A 1 111 ? -4.410 16.182 6.259 1.00 87.88 111 ALA A N 1
ATOM 914 C CA . ALA A 1 111 ? -5.432 17.111 5.779 1.00 87.88 111 ALA A CA 1
ATOM 915 C C . ALA A 1 111 ? -6.852 16.515 5.827 1.00 87.88 111 ALA A C 1
ATOM 917 O O . ALA A 1 111 ? -7.817 17.254 6.032 1.00 87.88 111 ALA A O 1
ATOM 918 N N . GLU A 1 112 ? -6.985 15.187 5.752 1.00 82.81 112 GLU A N 1
ATOM 919 C CA . GLU A 1 112 ? -8.251 14.471 5.986 1.00 82.81 112 GLU A CA 1
ATOM 920 C C . GLU A 1 112 ? -8.744 14.580 7.446 1.00 82.81 112 GLU A C 1
ATOM 922 O O . GLU A 1 112 ? -9.859 14.163 7.755 1.00 82.81 112 GLU A O 1
ATOM 927 N N . ASN A 1 113 ? -7.942 15.152 8.358 1.00 76.81 113 ASN A N 1
ATOM 928 C CA . ASN A 1 113 ? -8.270 15.368 9.771 1.00 76.81 113 ASN A CA 1
ATOM 929 C C . ASN A 1 113 ? -8.798 14.103 10.473 1.00 76.81 113 ASN A C 1
ATOM 931 O O . ASN A 1 113 ? -9.734 14.161 11.275 1.00 76.81 113 ASN A O 1
ATOM 935 N N . VAL A 1 114 ? -8.197 12.945 10.177 1.00 80.00 114 VAL A N 1
ATOM 936 C CA . VAL A 1 114 ? -8.632 11.676 10.767 1.00 80.00 114 VAL A CA 1
ATOM 937 C C . VAL A 1 114 ? -8.361 11.661 12.262 1.00 80.00 114 VAL A C 1
ATOM 939 O O . VAL A 1 114 ? -7.219 11.653 12.722 1.00 80.00 114 VAL A O 1
ATOM 942 N N . ASP A 1 115 ? -9.441 11.583 13.029 1.00 84.50 115 ASP A N 1
ATOM 943 C CA . ASP A 1 115 ? -9.381 11.390 14.464 1.00 84.50 115 ASP A CA 1
ATOM 944 C C . ASP A 1 115 ? -9.317 9.890 14.788 1.00 84.50 115 ASP A C 1
ATOM 946 O O . ASP A 1 115 ? -10.310 9.157 14.745 1.00 84.50 115 ASP A O 1
ATOM 950 N N . PHE A 1 116 ? -8.122 9.410 15.140 1.00 84.69 116 PHE A N 1
ATOM 951 C CA . PHE A 1 116 ? -7.929 8.016 15.543 1.00 84.69 116 PHE A CA 1
ATOM 952 C C . PHE A 1 116 ? -8.691 7.641 16.818 1.00 84.69 116 PHE A C 1
ATOM 954 O O . PHE A 1 116 ? -8.916 6.451 17.051 1.00 84.69 116 PHE A O 1
ATOM 961 N N . SER A 1 117 ? -9.093 8.608 17.649 1.00 82.75 117 SER A N 1
ATOM 962 C CA . SER A 1 117 ? -9.829 8.319 18.880 1.00 82.75 117 SER A CA 1
ATOM 963 C C . SER A 1 117 ? -11.242 7.814 18.593 1.00 82.75 117 SER A C 1
ATOM 965 O O . SER A 1 117 ? -11.713 6.906 19.280 1.00 82.75 117 SER A O 1
ATOM 967 N N . THR A 1 118 ? -11.865 8.338 17.538 1.00 83.06 118 THR A N 1
ATOM 968 C CA . THR A 1 118 ? -13.199 7.956 17.063 1.00 83.06 118 THR A CA 1
ATOM 969 C C . THR A 1 118 ? -13.138 6.866 15.998 1.00 83.06 118 THR A C 1
ATOM 971 O O . THR A 1 118 ? -13.940 5.938 16.027 1.00 83.06 118 THR A O 1
ATOM 974 N N . THR A 1 119 ? -12.153 6.923 15.100 1.00 82.56 119 THR A N 1
ATOM 975 C CA . THR A 1 119 ? -12.030 5.968 13.984 1.00 82.56 119 THR A CA 1
ATOM 976 C C . THR A 1 119 ? -11.458 4.616 14.429 1.00 82.56 119 THR A C 1
ATOM 978 O O . THR A 1 119 ? -11.742 3.578 13.831 1.00 82.56 119 THR A O 1
ATOM 981 N N . ILE A 1 120 ? -10.630 4.608 15.480 1.00 88.00 120 ILE A N 1
ATOM 982 C CA . ILE A 1 120 ? -10.006 3.394 16.014 1.00 88.00 120 ILE A CA 1
ATOM 983 C C . ILE A 1 120 ? -10.335 3.257 17.503 1.00 88.00 120 ILE A C 1
ATOM 985 O O . ILE A 1 120 ? -11.238 2.516 17.887 1.00 88.00 120 ILE A O 1
ATOM 989 N N . SER A 1 121 ? -9.588 3.918 18.379 1.00 92.62 121 SER A N 1
ATOM 990 C CA . SER A 1 121 ? -9.926 3.967 19.799 1.00 92.62 121 SER A CA 1
ATOM 991 C C . SER A 1 121 ? -9.136 5.049 20.526 1.00 92.62 121 SER A C 1
ATOM 993 O O . SER A 1 121 ? -8.003 5.366 20.141 1.00 92.62 121 SER A O 1
ATOM 995 N N . PRO A 1 122 ? -9.650 5.543 21.667 1.00 94.25 122 PRO A N 1
ATOM 996 C CA . PRO A 1 122 ? -8.920 6.489 22.508 1.00 94.25 122 PRO A CA 1
ATOM 997 C C . PRO A 1 122 ? -7.567 5.952 22.997 1.00 94.25 122 PRO A C 1
ATOM 999 O O . PRO A 1 122 ? -6.633 6.721 23.220 1.00 94.25 122 PRO A O 1
ATOM 1002 N N . LYS A 1 123 ? -7.441 4.627 23.167 1.00 94.62 123 LYS A N 1
ATOM 1003 C CA . LYS A 1 123 ? -6.185 3.978 23.568 1.00 94.62 123 LYS A CA 1
ATOM 1004 C C . LYS A 1 123 ? -5.135 4.064 22.459 1.00 94.62 123 LYS A C 1
ATOM 1006 O O . LYS A 1 123 ? -4.005 4.450 22.745 1.00 94.62 123 LYS A O 1
ATOM 1011 N N . VAL A 1 124 ? -5.506 3.750 21.216 1.00 95.06 124 VAL A N 1
ATOM 1012 C CA . VAL A 1 124 ? -4.599 3.841 20.059 1.00 95.06 124 VAL A CA 1
ATOM 1013 C C . VAL A 1 124 ? -4.167 5.288 19.827 1.00 95.06 124 VAL A C 1
ATOM 1015 O O . VAL A 1 124 ? -2.972 5.541 19.700 1.00 95.06 124 VAL A O 1
ATOM 1018 N N . ALA A 1 125 ? -5.104 6.240 19.878 1.00 94.50 125 ALA A N 1
ATOM 1019 C CA . ALA A 1 125 ? -4.795 7.665 19.743 1.00 94.50 125 ALA A CA 1
ATOM 1020 C C . ALA A 1 125 ? -3.800 8.153 20.812 1.00 94.50 125 ALA A C 1
ATOM 1022 O O . ALA A 1 125 ? -2.854 8.876 20.506 1.00 94.50 125 ALA A O 1
ATOM 1023 N N . ARG A 1 126 ? -3.962 7.705 22.065 1.00 96.06 126 ARG A N 1
ATOM 1024 C CA . ARG A 1 126 ? -3.035 8.036 23.156 1.00 96.06 126 ARG A CA 1
ATOM 1025 C C . ARG A 1 126 ? -1.640 7.455 22.934 1.00 96.06 126 ARG A C 1
ATOM 1027 O O . ARG A 1 126 ? -0.664 8.153 23.174 1.00 96.06 126 ARG A O 1
ATOM 1034 N N . LEU A 1 127 ? -1.540 6.197 22.500 1.00 96.56 127 LEU A N 1
ATOM 1035 C CA . LEU A 1 127 ? -0.249 5.566 22.200 1.00 96.56 127 LEU A CA 1
ATOM 1036 C C . LEU A 1 127 ? 0.475 6.297 21.065 1.00 96.56 127 LEU A C 1
ATOM 1038 O O . LEU A 1 127 ? 1.668 6.562 21.184 1.00 96.56 127 LEU A O 1
ATOM 1042 N N . PHE A 1 128 ? -0.262 6.674 20.017 1.00 95.19 128 PHE A N 1
ATOM 1043 C CA . PHE A 1 128 ? 0.270 7.466 18.912 1.00 95.19 128 PHE A CA 1
ATOM 1044 C C . PHE A 1 128 ? 0.801 8.824 19.397 1.00 95.19 128 PHE A C 1
ATOM 1046 O O . PHE A 1 128 ? 1.954 9.150 19.142 1.00 95.19 128 PHE A O 1
ATOM 1053 N N . GLY A 1 129 ? 0.012 9.575 20.176 1.00 93.94 129 GLY A N 1
ATOM 1054 C CA . GLY A 1 129 ? 0.431 10.878 20.712 1.00 93.94 129 GLY A CA 1
ATOM 1055 C C . GLY A 1 129 ? 1.616 10.825 21.688 1.00 93.94 129 GLY A C 1
ATOM 1056 O O . GLY A 1 129 ? 2.259 11.842 21.924 1.00 93.94 129 GLY A O 1
ATOM 1057 N N . LEU A 1 130 ? 1.920 9.650 22.247 1.00 96.38 130 LEU A N 1
ATOM 1058 C CA . LEU A 1 130 ? 3.095 9.407 23.090 1.00 96.38 130 LEU A CA 1
ATOM 1059 C C . LEU A 1 130 ? 4.324 8.920 22.297 1.00 96.38 130 LEU A C 1
ATOM 1061 O O . LEU A 1 130 ? 5.361 8.666 22.905 1.00 96.38 130 LEU A O 1
ATOM 1065 N N . GLY A 1 131 ? 4.222 8.765 20.973 1.00 95.38 131 GLY A N 1
ATOM 1066 C CA . GLY A 1 131 ? 5.312 8.294 20.111 1.00 95.38 131 GLY A CA 1
ATOM 1067 C C . GLY A 1 131 ? 5.519 6.775 20.101 1.00 95.38 131 GLY A C 1
ATOM 1068 O O . GLY A 1 131 ? 6.503 6.299 19.546 1.00 95.38 131 GLY A O 1
ATOM 1069 N N . PHE A 1 132 ? 4.607 5.988 20.684 1.00 95.56 132 PHE A N 1
ATOM 1070 C CA . PHE A 1 132 ? 4.673 4.519 20.663 1.00 95.56 132 PHE A CA 1
ATOM 1071 C C . PHE A 1 132 ? 4.052 3.956 19.374 1.00 95.56 132 PHE A C 1
ATOM 1073 O O . PHE A 1 132 ? 3.012 3.290 19.403 1.00 95.56 132 PHE A O 1
ATOM 1080 N N . PHE A 1 133 ? 4.668 4.271 18.236 1.00 95.06 133 PHE A N 1
ATOM 1081 C CA . PHE A 1 133 ? 4.144 4.040 16.885 1.00 95.06 133 PHE A CA 1
ATOM 1082 C C . PHE A 1 133 ? 3.950 2.560 16.524 1.00 95.06 133 PHE A C 1
ATOM 1084 O O . PHE A 1 133 ? 2.868 2.144 16.116 1.00 95.06 133 PHE A O 1
ATOM 1091 N N . ASP A 1 134 ? 4.950 1.716 16.742 1.00 94.00 134 ASP A N 1
ATOM 1092 C CA . ASP A 1 134 ? 4.840 0.266 16.542 1.00 94.00 134 ASP A CA 1
ATOM 1093 C C . ASP A 1 134 ? 3.750 -0.344 17.449 1.00 94.00 134 ASP A C 1
ATOM 1095 O O . ASP A 1 134 ? 2.971 -1.216 17.053 1.00 94.00 134 ASP A O 1
ATOM 1099 N N . THR A 1 135 ? 3.652 0.146 18.687 1.00 93.94 135 THR A N 1
ATOM 1100 C CA . THR A 1 135 ? 2.729 -0.380 19.696 1.00 93.94 135 THR A CA 1
ATOM 1101 C C . THR A 1 135 ? 1.291 0.021 19.389 1.00 93.94 135 THR A C 1
ATOM 1103 O O . THR A 1 135 ? 0.378 -0.786 19.575 1.00 93.94 135 THR A O 1
ATOM 1106 N N . CYS A 1 136 ? 1.059 1.233 18.878 1.00 94.81 136 CYS A N 1
ATOM 1107 C CA . CYS A 1 136 ? -0.278 1.663 18.483 1.00 94.81 136 CYS A CA 1
ATOM 1108 C C . CYS A 1 136 ? -0.779 0.896 17.247 1.00 94.81 136 CYS A C 1
ATOM 1110 O O . CYS A 1 136 ? -1.942 0.487 17.238 1.00 94.81 136 CYS A O 1
ATOM 1112 N N . ILE A 1 137 ? 0.094 0.589 16.273 1.00 95.19 137 ILE A N 1
ATOM 1113 C CA . ILE A 1 137 ? -0.227 -0.294 15.135 1.00 95.19 137 ILE A CA 1
ATOM 1114 C C . ILE A 1 137 ? -0.623 -1.685 15.635 1.00 95.19 137 ILE A C 1
ATOM 1116 O O . ILE A 1 137 ? -1.651 -2.236 15.223 1.00 95.19 137 ILE A O 1
ATOM 1120 N N . ARG A 1 138 ? 0.174 -2.252 16.551 1.00 93.38 138 ARG A N 1
ATOM 1121 C CA . ARG A 1 138 ? -0.096 -3.565 17.145 1.00 93.38 138 ARG A CA 1
ATOM 1122 C C . ARG A 1 138 ? -1.458 -3.606 17.828 1.00 93.38 138 ARG A C 1
ATOM 1124 O O . ARG A 1 138 ? -2.273 -4.484 17.541 1.00 93.38 138 ARG A O 1
ATOM 1131 N N . GLU A 1 139 ? -1.719 -2.638 18.698 1.00 94.62 139 GLU A N 1
ATOM 1132 C CA . GLU A 1 139 ? -2.990 -2.511 19.408 1.00 94.62 139 GLU A CA 1
ATOM 1133 C C . GLU A 1 139 ? -4.171 -2.372 18.434 1.00 94.62 139 GLU A C 1
ATOM 1135 O O . GLU A 1 139 ? -5.182 -3.056 18.596 1.00 94.62 139 GLU A O 1
ATOM 1140 N N . ALA A 1 140 ? -4.037 -1.547 17.391 1.00 95.12 140 ALA A N 1
ATOM 1141 C CA . ALA A 1 140 ? -5.076 -1.359 16.382 1.00 95.12 140 ALA A CA 1
ATOM 1142 C C . ALA A 1 140 ? -5.402 -2.664 15.631 1.00 95.12 140 ALA A C 1
ATOM 1144 O O . ALA A 1 140 ? -6.576 -2.977 15.424 1.00 95.12 140 ALA A O 1
ATOM 1145 N N . CYS A 1 141 ? -4.388 -3.468 15.290 1.00 93.94 141 CYS A N 1
ATOM 1146 C CA . CYS A 1 141 ? -4.582 -4.779 14.664 1.00 93.94 141 CYS A CA 1
ATOM 1147 C C . CYS A 1 141 ? -5.334 -5.757 15.580 1.00 93.94 141 CYS A C 1
ATOM 1149 O O . CYS A 1 141 ? -6.215 -6.479 15.113 1.00 93.94 141 CYS A O 1
ATOM 1151 N N . VAL A 1 142 ? -5.004 -5.787 16.879 1.00 92.38 142 VAL A N 1
ATOM 1152 C CA . VAL A 1 142 ? -5.680 -6.655 17.865 1.00 92.38 142 VAL A CA 1
ATOM 1153 C C . VAL A 1 142 ? -7.142 -6.258 18.028 1.00 92.38 142 VAL A C 1
ATOM 1155 O O . VAL A 1 142 ? -8.012 -7.129 18.025 1.00 92.38 142 VAL A O 1
ATOM 1158 N N . GLN A 1 143 ? -7.421 -4.957 18.138 1.00 93.38 143 GLN A N 1
ATOM 1159 C CA . GLN A 1 143 ? -8.788 -4.452 18.263 1.00 93.38 143 GLN A CA 1
ATOM 1160 C C . GLN A 1 143 ? -9.626 -4.783 17.024 1.00 93.38 143 GLN A C 1
ATOM 1162 O O . GLN A 1 143 ? -10.732 -5.299 17.172 1.00 93.38 143 GLN A O 1
ATOM 1167 N N . LEU A 1 144 ? -9.084 -4.572 15.817 1.00 93.88 144 LEU A N 1
ATOM 1168 C CA . LEU A 1 144 ? -9.760 -4.932 14.567 1.00 93.88 144 LEU A CA 1
ATOM 1169 C C . LEU A 1 144 ? -10.051 -6.440 14.489 1.00 93.88 144 LEU A C 1
ATOM 1171 O O . LEU A 1 144 ? -11.158 -6.838 14.132 1.00 93.88 144 LEU A O 1
ATOM 1175 N N . GLU A 1 145 ? -9.078 -7.289 14.833 1.00 93.38 145 GLU A N 1
ATOM 1176 C CA . GLU A 1 145 ? -9.271 -8.745 14.828 1.00 93.38 145 GLU A CA 1
ATOM 1177 C C . GLU A 1 145 ? -10.375 -9.171 15.807 1.00 93.38 145 GLU A C 1
ATOM 1179 O O . GLU A 1 145 ? -11.219 -10.004 15.475 1.00 93.38 145 GLU A O 1
ATOM 1184 N N . HIS A 1 146 ? -10.388 -8.588 17.007 1.00 92.69 146 HIS A N 1
ATOM 1185 C CA . HIS A 1 146 ? -11.413 -8.861 18.008 1.00 92.69 146 HIS A CA 1
ATOM 1186 C C . HIS A 1 146 ? -12.808 -8.423 17.544 1.00 92.69 146 HIS A C 1
ATOM 1188 O O . HIS A 1 146 ? -13.758 -9.193 17.668 1.00 92.69 146 HIS A O 1
ATOM 1194 N N . GLU A 1 147 ? -12.928 -7.230 16.961 1.00 92.19 147 GLU A N 1
ATOM 1195 C CA . GLU A 1 147 ? -14.194 -6.702 16.445 1.00 92.19 147 GLU A CA 1
ATOM 1196 C C . GLU A 1 147 ? -14.792 -7.621 15.368 1.00 92.19 147 GLU A C 1
ATOM 1198 O O . GLU A 1 147 ? -15.965 -7.994 15.439 1.00 92.19 147 GLU A O 1
ATOM 1203 N N . ILE A 1 148 ? -13.965 -8.076 14.419 1.00 92.81 148 ILE A N 1
ATOM 1204 C CA . ILE A 1 148 ? -14.394 -9.012 13.371 1.00 92.81 148 ILE A CA 1
ATOM 1205 C C . ILE A 1 148 ? -14.855 -10.343 13.979 1.00 92.81 148 ILE A C 1
ATOM 1207 O O . ILE A 1 148 ? -15.906 -10.849 13.588 1.00 92.81 148 ILE A O 1
ATOM 1211 N N . LYS A 1 149 ? -14.121 -10.899 14.953 1.00 93.44 149 LYS A N 1
ATOM 1212 C CA . LYS A 1 149 ? -14.496 -12.153 15.636 1.00 93.44 149 LYS A CA 1
ATOM 1213 C C . LYS A 1 149 ? -15.845 -12.074 16.316 1.00 93.44 149 LYS A C 1
ATOM 1215 O O . LYS A 1 149 ? -16.672 -12.958 16.112 1.00 93.44 149 LYS A O 1
ATOM 1220 N N . VAL A 1 150 ? -16.053 -11.024 17.112 1.00 92.69 150 VAL A N 1
ATOM 1221 C CA . VAL A 1 150 ? -17.320 -10.787 17.814 1.00 92.69 150 VAL A CA 1
ATOM 1222 C C . VAL A 1 150 ? -18.455 -10.716 16.802 1.00 92.69 150 VAL A C 1
ATOM 1224 O O . VAL A 1 150 ? -19.487 -11.356 16.984 1.00 92.69 150 VAL A O 1
ATOM 1227 N N . ARG A 1 151 ? -18.231 -10.014 15.690 1.00 88.62 151 ARG A N 1
ATOM 1228 C CA . ARG A 1 151 ? -19.241 -9.801 14.659 1.00 88.62 151 ARG A CA 1
ATOM 1229 C C . ARG A 1 151 ? -19.709 -11.071 13.956 1.00 88.62 151 ARG A C 1
ATOM 1231 O O . ARG A 1 151 ? -20.893 -11.184 13.658 1.00 88.62 151 ARG A O 1
ATOM 1238 N N . ILE A 1 152 ? -18.807 -12.002 13.655 1.00 91.44 152 ILE A N 1
ATOM 1239 C CA . ILE A 1 152 ? -19.175 -13.260 12.978 1.00 91.44 152 ILE A CA 1
ATOM 1240 C C . ILE A 1 152 ? -19.278 -14.452 13.930 1.00 91.44 152 ILE A C 1
ATOM 1242 O O . ILE A 1 152 ? -19.454 -15.575 13.468 1.00 91.44 152 ILE A O 1
ATOM 1246 N N . GLY A 1 153 ? -19.137 -14.228 15.240 1.00 90.69 153 GLY A N 1
ATOM 1247 C CA . GLY A 1 153 ? -19.137 -15.290 16.244 1.00 90.69 153 GLY A CA 1
ATOM 1248 C C . GLY A 1 153 ? -18.053 -16.348 16.008 1.00 90.69 153 GLY A C 1
ATOM 1249 O O . GLY A 1 153 ? -18.302 -17.530 16.231 1.00 90.69 153 GLY A O 1
ATOM 1250 N N . SER A 1 154 ? -16.872 -15.951 15.521 1.00 91.56 154 SER A N 1
ATOM 1251 C CA . SER A 1 154 ? -15.789 -16.882 15.173 1.00 91.56 154 SER A CA 1
ATOM 1252 C C . SER A 1 154 ? -14.644 -16.852 16.185 1.00 91.56 154 SER A C 1
ATOM 1254 O O . SER A 1 154 ? -14.301 -15.810 16.744 1.00 91.56 154 SER A O 1
ATOM 1256 N N . ALA A 1 155 ? -14.016 -18.013 16.376 1.00 90.25 155 ALA A N 1
ATOM 1257 C CA . ALA A 1 155 ? -12.746 -18.167 17.079 1.00 90.25 155 ALA A CA 1
ATOM 1258 C C . ALA A 1 155 ? -11.540 -18.211 16.117 1.00 90.25 155 ALA A C 1
ATOM 1260 O O . ALA A 1 155 ? -10.428 -18.501 16.546 1.00 90.25 155 ALA A O 1
ATOM 1261 N N . ASP A 1 156 ? -11.736 -17.957 14.821 1.00 91.00 156 ASP A N 1
ATOM 1262 C CA . ASP A 1 156 ? -10.665 -17.949 13.823 1.00 91.00 156 ASP A CA 1
ATOM 1263 C C . ASP A 1 156 ? -9.719 -16.754 14.000 1.00 91.00 156 ASP A C 1
ATOM 1265 O O . ASP A 1 156 ? -10.081 -15.721 14.555 1.00 91.00 156 ASP A O 1
ATOM 1269 N N . TYR A 1 157 ? -8.501 -16.862 13.467 1.00 87.50 157 TYR A N 1
ATOM 1270 C CA . TYR A 1 157 ? -7.484 -15.803 13.491 1.00 87.50 157 TYR A CA 1
ATOM 1271 C C . TYR A 1 157 ? -6.872 -15.620 12.097 1.00 87.50 157 TYR A C 1
ATOM 1273 O O . TYR A 1 157 ? -6.876 -16.550 11.281 1.00 87.50 157 TYR A O 1
ATOM 1281 N N . GLY A 1 158 ? -6.307 -14.438 11.836 1.00 85.31 158 GLY A N 1
ATOM 1282 C CA . GLY A 1 158 ? -5.568 -14.152 10.603 1.00 85.31 158 GLY A CA 1
ATOM 1283 C C . GLY A 1 158 ? -6.362 -14.449 9.325 1.00 85.31 158 GLY A C 1
ATOM 1284 O O . GLY A 1 158 ? -7.509 -14.037 9.182 1.00 85.31 158 GLY A O 1
ATOM 1285 N N . GLU A 1 159 ? -5.761 -15.184 8.386 1.00 85.62 159 GLU A N 1
ATOM 1286 C CA . GLU A 1 159 ? -6.372 -15.459 7.076 1.00 85.62 159 GLU A CA 1
ATOM 1287 C C . GLU A 1 159 ? -7.683 -16.252 7.161 1.00 85.62 159 GLU A C 1
ATOM 1289 O O . GLU A 1 159 ? -8.608 -15.966 6.400 1.00 85.62 159 GLU A O 1
ATOM 1294 N N . LYS A 1 160 ? -7.802 -17.193 8.109 1.00 89.25 160 LYS A N 1
ATOM 1295 C CA . LYS A 1 160 ? -9.054 -17.935 8.323 1.00 89.25 160 LYS A CA 1
ATOM 1296 C C . LYS A 1 160 ? -10.180 -16.995 8.739 1.00 89.25 160 LYS A C 1
ATOM 1298 O O . LYS A 1 160 ? -11.263 -17.057 8.169 1.00 89.25 160 LYS A O 1
ATOM 1303 N N . LEU A 1 161 ? -9.894 -16.066 9.655 1.00 91.19 161 LEU A N 1
ATOM 1304 C CA . LEU A 1 161 ? -10.867 -15.065 10.090 1.00 91.19 161 LEU A CA 1
ATOM 1305 C C . LEU A 1 161 ? -11.310 -14.179 8.922 1.00 91.19 161 LEU A C 1
ATOM 1307 O O . LEU A 1 161 ? -12.505 -13.946 8.750 1.00 91.19 161 LEU A O 1
ATOM 1311 N N . THR A 1 162 ? -10.368 -13.741 8.080 1.00 90.12 162 THR A N 1
ATOM 1312 C CA . THR A 1 162 ? -10.692 -12.978 6.868 1.00 90.12 162 THR A CA 1
ATOM 1313 C C . THR A 1 162 ? -11.596 -13.769 5.929 1.00 90.12 162 THR A C 1
ATOM 1315 O O . THR A 1 162 ? -12.581 -13.228 5.439 1.00 90.12 162 THR A O 1
ATOM 1318 N N . GLN A 1 163 ? -11.297 -15.043 5.670 1.00 90.38 163 GLN A N 1
ATOM 1319 C CA . GLN A 1 163 ? -12.118 -15.881 4.790 1.00 90.38 163 GLN A CA 1
ATOM 1320 C C . GLN A 1 163 ? -13.537 -16.070 5.340 1.00 90.38 163 GLN A C 1
ATOM 1322 O O . GLN A 1 163 ? -14.502 -15.908 4.588 1.00 90.38 163 GLN A O 1
ATOM 1327 N N . SER A 1 164 ? -13.667 -16.342 6.641 1.00 91.50 164 SER A N 1
ATOM 1328 C CA . SER A 1 164 ? -14.957 -16.456 7.327 1.00 91.50 164 SER A CA 1
ATOM 1329 C C . SER A 1 164 ? -15.744 -15.144 7.231 1.00 91.50 164 SER A C 1
ATOM 1331 O O . SER A 1 164 ? -16.902 -15.150 6.817 1.00 91.50 164 SER A O 1
ATOM 1333 N N . PHE A 1 165 ? -15.100 -14.000 7.488 1.00 90.62 165 PHE A N 1
ATOM 1334 C CA . PHE A 1 165 ? -15.740 -12.685 7.394 1.00 90.62 165 PHE A CA 1
ATOM 1335 C C . PHE A 1 165 ? -16.226 -12.352 5.978 1.00 90.62 165 PHE A C 1
ATOM 1337 O O . PHE A 1 165 ? -17.370 -11.943 5.785 1.00 90.62 165 PHE A O 1
ATOM 1344 N N . ILE A 1 166 ? -15.379 -12.564 4.968 1.00 90.00 166 ILE A N 1
ATOM 1345 C CA . ILE A 1 166 ? -15.729 -12.306 3.565 1.00 90.00 166 ILE A CA 1
ATOM 1346 C C . ILE A 1 166 ? -16.852 -13.228 3.088 1.00 90.00 166 ILE A C 1
ATOM 1348 O O . ILE A 1 166 ? -17.697 -12.802 2.304 1.00 90.00 166 ILE A O 1
ATOM 1352 N N . SER A 1 167 ? -16.897 -14.470 3.570 1.00 88.75 167 SER A N 1
ATOM 1353 C CA . SER A 1 167 ? -17.999 -15.388 3.263 1.00 88.75 167 SER A CA 1
ATOM 1354 C C . SER A 1 167 ? -19.325 -14.867 3.823 1.00 88.75 167 SER A C 1
ATOM 1356 O O . SER A 1 167 ? -20.324 -14.863 3.106 1.00 88.75 167 SER A O 1
ATOM 1358 N N . THR A 1 168 ? -19.320 -14.333 5.048 1.00 87.50 168 THR A N 1
ATOM 1359 C CA . THR A 1 168 ? -20.488 -13.663 5.641 1.00 87.50 168 THR A CA 1
ATOM 1360 C C . THR A 1 168 ? -20.907 -12.427 4.844 1.00 87.50 168 THR A C 1
ATOM 1362 O O . THR A 1 168 ? -22.095 -12.248 4.589 1.00 87.50 168 THR A O 1
ATOM 1365 N N . LEU A 1 169 ? -19.958 -11.595 4.395 1.00 86.06 169 LEU A N 1
ATOM 1366 C CA . LEU A 1 169 ? -20.271 -10.435 3.550 1.00 86.06 169 LEU A CA 1
ATOM 1367 C C . LEU A 1 169 ? -20.876 -10.838 2.201 1.00 86.06 169 LEU A C 1
ATOM 1369 O O . LEU A 1 169 ? -21.839 -10.223 1.767 1.00 86.06 169 LEU A O 1
ATOM 1373 N N . ARG A 1 170 ? -20.362 -11.888 1.551 1.00 86.06 170 ARG A N 1
ATOM 1374 C CA . ARG A 1 170 ? -20.922 -12.392 0.282 1.00 86.06 170 ARG A CA 1
ATOM 1375 C C . ARG A 1 170 ? -22.328 -12.959 0.430 1.00 86.06 170 ARG A C 1
ATOM 1377 O O . ARG A 1 170 ? -23.100 -12.914 -0.521 1.00 86.06 170 ARG A O 1
ATOM 1384 N N . ALA A 1 171 ? -22.645 -13.514 1.598 1.00 84.25 171 ALA A N 1
ATOM 1385 C CA . ALA A 1 171 ? -23.982 -14.010 1.893 1.00 84.25 171 ALA A CA 1
ATOM 1386 C C . ALA A 1 171 ? -25.005 -12.870 2.061 1.00 84.25 171 ALA A C 1
ATOM 1388 O O . ALA A 1 171 ? -26.197 -13.095 1.857 1.00 84.25 171 ALA A O 1
ATOM 1389 N N . LYS A 1 172 ? -24.561 -11.647 2.391 1.00 79.44 172 LYS A N 1
ATOM 1390 C CA . LYS A 1 172 ? -25.417 -10.458 2.376 1.00 79.44 172 LYS A CA 1
ATOM 1391 C C . LYS A 1 172 ? -25.657 -10.020 0.926 1.00 79.44 172 LYS A C 1
ATOM 1393 O O . LYS A 1 172 ? -24.739 -9.614 0.217 1.00 79.44 172 LYS A O 1
ATOM 1398 N N . SER A 1 173 ? -26.905 -10.099 0.470 1.00 59.81 173 SER A N 1
ATOM 1399 C CA . SER A 1 173 ? -27.296 -9.627 -0.861 1.00 59.81 173 SER A CA 1
ATOM 1400 C C . SER A 1 173 ? -27.114 -8.110 -0.980 1.00 59.81 173 SER A C 1
ATOM 1402 O O . SER A 1 173 ? -27.596 -7.382 -0.118 1.00 59.81 173 SER A O 1
ATOM 1404 N N . GLY A 1 174 ? -26.496 -7.636 -2.066 1.00 76.94 174 GLY A N 1
ATOM 1405 C CA . GLY A 1 174 ? -26.456 -6.207 -2.418 1.00 76.94 174 GLY A CA 1
ATOM 1406 C C . GLY A 1 174 ? -25.061 -5.594 -2.554 1.00 76.94 174 GLY A C 1
ATOM 1407 O O . GLY A 1 174 ? -24.942 -4.497 -3.094 1.00 76.94 174 GLY A O 1
ATOM 1408 N N . LEU A 1 175 ? -24.002 -6.296 -2.141 1.00 82.00 175 LEU A N 1
ATOM 1409 C CA . LEU A 1 175 ? -22.630 -5.816 -2.315 1.00 82.00 175 LEU A CA 1
ATOM 1410 C C . LEU A 1 175 ? -22.083 -6.154 -3.706 1.00 82.00 175 LEU A C 1
ATOM 1412 O O . LEU A 1 175 ? -22.224 -7.273 -4.201 1.00 82.00 175 LEU A O 1
ATOM 1416 N N . LEU A 1 176 ? -21.402 -5.189 -4.324 1.00 84.50 176 LEU A N 1
ATOM 1417 C CA . LEU A 1 176 ? -20.671 -5.409 -5.570 1.00 84.50 176 LEU A CA 1
ATOM 1418 C C . LEU A 1 176 ? -19.488 -6.361 -5.321 1.00 84.50 176 LEU A C 1
ATOM 1420 O O . LEU A 1 176 ? -18.689 -6.146 -4.411 1.00 84.50 176 LEU A O 1
ATOM 1424 N N . GLU A 1 177 ? -19.309 -7.381 -6.163 1.00 83.31 177 GLU A N 1
ATOM 1425 C CA . GLU A 1 177 ? -18.198 -8.341 -6.008 1.00 83.31 177 GLU A CA 1
ATOM 1426 C C . GLU A 1 177 ? -16.819 -7.658 -6.098 1.00 83.31 177 GLU A C 1
ATOM 1428 O O . GLU A 1 177 ? -15.878 -8.071 -5.421 1.00 83.31 177 GLU A O 1
ATOM 1433 N N . SER A 1 178 ? -16.687 -6.583 -6.885 1.00 82.69 178 SER A N 1
ATOM 1434 C CA . SER A 1 178 ? -15.463 -5.770 -6.936 1.00 82.69 178 SER A CA 1
ATOM 1435 C C . SER A 1 178 ? -15.132 -5.149 -5.577 1.00 82.69 178 SER A C 1
ATOM 1437 O O . SER A 1 178 ? -13.985 -5.206 -5.140 1.00 82.69 178 SER A O 1
ATOM 1439 N N . TYR A 1 179 ? -16.141 -4.634 -4.874 1.00 84.12 179 TYR A N 1
ATOM 1440 C CA . TYR A 1 179 ? -15.994 -4.079 -3.534 1.00 84.12 179 TYR A CA 1
ATOM 1441 C C . TYR A 1 179 ? -15.555 -5.149 -2.528 1.00 84.12 179 TYR A C 1
ATOM 1443 O O . TYR A 1 179 ? -14.564 -4.964 -1.822 1.00 84.12 179 TYR A O 1
ATOM 1451 N N . VAL A 1 180 ? -16.221 -6.309 -2.523 1.00 85.88 180 VAL A N 1
ATOM 1452 C CA . VAL A 1 180 ? -15.873 -7.437 -1.641 1.00 85.88 180 VAL A CA 1
ATOM 1453 C C . VAL A 1 180 ? -14.441 -7.919 -1.891 1.00 85.88 180 VAL A C 1
ATOM 1455 O O . VAL A 1 180 ? -13.704 -8.217 -0.948 1.00 85.88 180 VAL A O 1
ATOM 1458 N N . ARG A 1 181 ? -14.010 -7.970 -3.157 1.00 83.75 181 ARG A N 1
ATOM 1459 C CA . ARG A 1 181 ? -12.635 -8.331 -3.535 1.00 83.75 181 ARG A CA 1
ATOM 1460 C C . ARG A 1 181 ? -11.609 -7.336 -3.007 1.00 83.75 181 ARG A C 1
ATOM 1462 O O . ARG A 1 181 ? -10.619 -7.774 -2.419 1.00 83.75 181 ARG A O 1
ATOM 1469 N N . THR A 1 182 ? -11.848 -6.038 -3.184 1.00 84.56 182 THR A N 1
ATOM 1470 C CA . THR A 1 182 ? -10.969 -4.981 -2.664 1.00 84.56 182 THR A CA 1
ATOM 1471 C C . THR A 1 182 ? -10.898 -5.048 -1.145 1.00 84.56 182 THR A C 1
ATOM 1473 O O . THR A 1 182 ? -9.811 -5.113 -0.579 1.00 84.56 182 THR A O 1
ATOM 1476 N N . PHE A 1 183 ? -12.041 -5.148 -0.469 1.00 86.50 183 PHE A N 1
ATOM 1477 C CA . PHE A 1 183 ? -12.090 -5.206 0.988 1.00 86.50 183 PHE A CA 1
ATOM 1478 C C . PHE A 1 183 ? -11.397 -6.452 1.561 1.00 86.50 183 PHE A C 1
ATOM 1480 O O . PHE A 1 183 ? -10.655 -6.376 2.542 1.00 86.50 183 PHE A O 1
ATOM 1487 N N . ARG A 1 184 ? -11.553 -7.608 0.904 1.00 88.56 184 ARG A N 1
ATOM 1488 C CA . ARG A 1 184 ? -10.787 -8.818 1.234 1.00 88.56 184 ARG A CA 1
ATOM 1489 C C . ARG A 1 184 ? -9.287 -8.568 1.150 1.00 88.56 184 ARG A C 1
ATOM 1491 O O . ARG A 1 184 ? -8.559 -9.013 2.034 1.00 88.56 184 ARG A O 1
ATOM 1498 N N . GLN A 1 185 ? -8.825 -7.915 0.089 1.00 87.19 185 GLN A N 1
ATOM 1499 C CA . GLN A 1 185 ? -7.408 -7.630 -0.108 1.00 87.19 185 GLN A CA 1
ATOM 1500 C C . GLN A 1 185 ? -6.870 -6.723 1.005 1.00 87.19 185 GLN A C 1
ATOM 1502 O O . GLN A 1 185 ? -5.827 -7.024 1.578 1.00 87.19 185 GLN A O 1
ATOM 1507 N N . GLU A 1 186 ? -7.629 -5.695 1.385 1.00 88.38 186 GLU A N 1
ATOM 1508 C CA . GLU A 1 186 ? -7.304 -4.805 2.504 1.00 88.38 186 GLU A CA 1
ATOM 1509 C C . GLU A 1 186 ? -7.138 -5.567 3.826 1.00 88.38 186 GLU A C 1
ATOM 1511 O O . GLU A 1 186 ? -6.100 -5.450 4.483 1.00 88.38 186 GLU A O 1
ATOM 1516 N N . LEU A 1 187 ? -8.109 -6.416 4.181 1.00 90.25 187 LEU A N 1
ATOM 1517 C CA . LE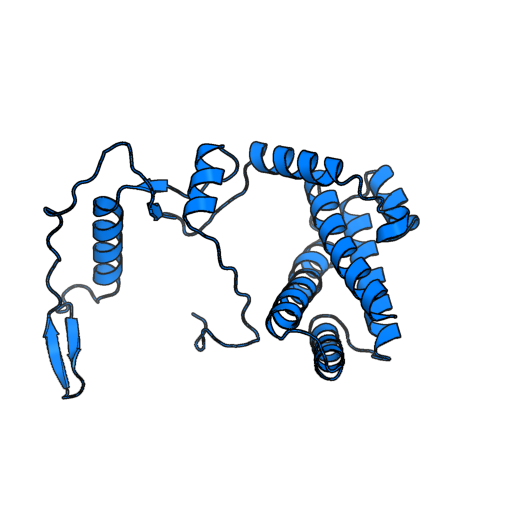U A 1 187 ? -8.042 -7.245 5.391 1.00 90.25 187 LEU A CA 1
ATOM 1518 C C . LEU A 1 187 ? -6.868 -8.225 5.368 1.00 90.25 187 LEU A C 1
ATOM 1520 O O . LEU A 1 187 ? -6.180 -8.407 6.375 1.00 90.25 187 LEU A O 1
ATOM 1524 N N . ARG A 1 188 ? -6.625 -8.876 4.223 1.00 89.69 188 ARG A N 1
ATOM 1525 C CA . ARG A 1 188 ? -5.493 -9.798 4.078 1.00 89.69 188 ARG A CA 1
ATOM 1526 C C . ARG A 1 188 ? -4.167 -9.060 4.224 1.00 89.69 188 ARG A C 1
ATOM 1528 O O . ARG A 1 188 ? -3.280 -9.598 4.877 1.00 89.69 188 ARG A O 1
ATOM 1535 N N . THR A 1 189 ? -4.034 -7.847 3.690 1.00 89.31 189 THR A N 1
ATOM 1536 C CA . THR A 1 189 ? -2.824 -7.030 3.859 1.00 89.31 189 THR A CA 1
ATOM 1537 C C . THR A 1 189 ? -2.566 -6.720 5.330 1.00 89.31 189 THR A C 1
ATOM 1539 O O . THR A 1 189 ? -1.451 -6.933 5.810 1.00 89.31 189 THR A O 1
ATOM 1542 N N . VAL A 1 190 ? -3.599 -6.304 6.072 1.00 90.88 190 VAL A N 1
ATOM 1543 C CA . VAL A 1 190 ? -3.469 -6.016 7.508 1.00 90.88 190 VAL A CA 1
ATOM 1544 C C . VAL A 1 190 ? -3.048 -7.258 8.290 1.00 90.88 190 VAL A C 1
ATOM 1546 O O . VAL A 1 190 ? -2.090 -7.199 9.053 1.00 90.88 190 VAL A O 1
ATOM 1549 N N . PHE A 1 191 ? -3.710 -8.401 8.105 1.00 88.88 191 PHE A N 1
ATOM 1550 C CA . PHE A 1 191 ? -3.413 -9.575 8.932 1.00 88.88 191 PHE A CA 1
ATOM 1551 C C . PHE A 1 191 ? -2.191 -10.381 8.488 1.00 88.88 191 PHE A C 1
ATOM 1553 O O . PHE A 1 191 ? -1.560 -11.006 9.338 1.00 88.88 191 PHE A O 1
ATOM 1560 N N . LYS A 1 192 ? -1.855 -10.400 7.193 1.00 86.06 192 LYS A N 1
ATOM 1561 C CA . LYS A 1 192 ? -0.740 -11.204 6.668 1.00 86.06 192 LYS A CA 1
ATOM 1562 C C . LYS A 1 192 ? 0.594 -10.468 6.696 1.00 86.06 192 LYS A C 1
ATOM 1564 O O . LYS A 1 192 ? 1.607 -11.118 6.936 1.00 86.06 192 LYS A O 1
ATOM 1569 N N . PHE A 1 193 ? 0.596 -9.164 6.434 1.00 85.81 193 PHE A N 1
ATOM 1570 C CA . PHE A 1 193 ? 1.826 -8.378 6.364 1.00 85.81 193 PHE A CA 1
ATOM 1571 C C . PHE A 1 193 ? 1.964 -7.512 7.608 1.00 85.81 193 PHE A C 1
ATOM 1573 O O . PHE A 1 193 ? 2.756 -7.842 8.479 1.00 85.81 193 PHE A O 1
ATOM 1580 N N . ILE A 1 194 ? 1.089 -6.518 7.781 1.00 87.12 194 ILE A N 1
ATOM 1581 C CA . ILE A 1 194 ? 1.217 -5.517 8.853 1.00 87.12 194 ILE A CA 1
ATOM 1582 C C . ILE A 1 194 ? 1.266 -6.180 10.234 1.00 87.12 194 ILE A C 1
ATOM 1584 O O . ILE A 1 194 ? 2.229 -6.019 10.979 1.00 87.12 194 ILE A O 1
ATOM 1588 N N . ARG A 1 195 ? 0.254 -6.977 10.587 1.00 86.00 195 ARG A N 1
ATOM 1589 C CA . ARG A 1 195 ? 0.206 -7.638 11.895 1.00 86.00 195 ARG A CA 1
ATOM 1590 C C . ARG A 1 195 ? 1.432 -8.517 12.112 1.00 86.00 195 ARG A C 1
ATOM 1592 O O . ARG A 1 195 ? 1.993 -8.473 13.198 1.00 86.00 195 ARG A O 1
ATOM 1599 N N . ASN A 1 196 ? 1.840 -9.302 11.118 1.00 85.19 196 ASN A N 1
ATOM 1600 C CA . ASN A 1 196 ? 2.979 -10.204 11.268 1.00 85.19 196 ASN A CA 1
ATOM 1601 C C . ASN A 1 196 ? 4.297 -9.435 11.432 1.00 85.19 196 ASN A C 1
ATOM 1603 O O . ASN A 1 196 ? 5.080 -9.774 12.319 1.00 85.19 196 ASN A O 1
ATOM 1607 N N . ASP A 1 197 ? 4.507 -8.369 10.663 1.00 85.81 197 ASP A N 1
ATOM 1608 C CA . ASP A 1 197 ? 5.722 -7.557 10.732 1.00 85.81 197 ASP A CA 1
ATOM 1609 C C . ASP A 1 197 ? 5.877 -6.866 12.090 1.00 85.81 197 ASP A C 1
ATOM 1611 O O . ASP A 1 197 ? 6.951 -6.899 12.689 1.00 85.81 197 ASP A O 1
ATOM 1615 N N . TYR A 1 198 ? 4.792 -6.332 12.650 1.00 87.25 198 TYR A N 1
ATOM 1616 C CA . TYR A 1 198 ? 4.862 -5.648 13.943 1.00 87.25 198 TYR A CA 1
ATOM 1617 C C . TYR A 1 198 ? 4.738 -6.592 15.148 1.00 87.25 198 TYR A C 1
ATOM 1619 O O . TYR A 1 198 ? 5.356 -6.348 16.182 1.00 87.25 198 TYR A O 1
ATOM 1627 N N . MET A 1 199 ? 3.971 -7.686 15.057 1.00 82.12 199 MET A N 1
ATOM 1628 C CA . MET A 1 199 ? 3.782 -8.624 16.179 1.00 82.12 199 MET A CA 1
ATOM 1629 C C . MET A 1 199 ? 4.876 -9.678 16.296 1.00 82.12 199 MET A C 1
ATOM 1631 O O . MET A 1 199 ? 5.165 -10.115 17.409 1.00 82.12 199 MET A O 1
ATOM 1635 N N . HIS A 1 200 ? 5.434 -10.130 15.172 1.00 80.81 200 HIS A N 1
ATOM 1636 C CA . HIS A 1 200 ? 6.380 -11.246 15.143 1.00 80.81 200 HIS A CA 1
ATOM 1637 C C . HIS A 1 200 ? 7.788 -10.805 14.748 1.00 80.81 200 HIS A C 1
ATOM 1639 O O . HIS A 1 200 ? 8.741 -11.277 15.361 1.00 80.81 200 HIS A O 1
ATOM 1645 N N . ASN A 1 201 ? 7.919 -9.876 13.796 1.00 83.12 201 ASN A N 1
ATOM 1646 C CA . ASN A 1 201 ? 9.229 -9.380 13.356 1.00 83.12 201 ASN A CA 1
ATOM 1647 C C . ASN A 1 201 ? 9.706 -8.142 14.139 1.00 83.12 201 ASN A C 1
ATOM 1649 O O . ASN A 1 201 ? 10.853 -7.741 13.976 1.00 83.12 201 ASN A O 1
ATOM 1653 N N . LEU A 1 202 ? 8.853 -7.576 15.007 1.00 83.44 202 LEU A N 1
ATOM 1654 C CA . LEU A 1 202 ? 9.148 -6.420 15.867 1.00 83.44 202 LEU A CA 1
ATOM 1655 C C . LEU A 1 202 ? 9.714 -5.220 15.092 1.00 83.44 202 LEU A C 1
ATOM 1657 O O . LEU A 1 202 ? 10.642 -4.556 15.547 1.00 83.44 202 LEU A O 1
ATOM 1661 N N . LEU A 1 203 ? 9.153 -4.961 13.911 1.00 88.25 203 LEU A N 1
ATOM 1662 C CA . LEU A 1 203 ? 9.566 -3.852 13.062 1.00 88.25 203 LEU A CA 1
ATOM 1663 C C . LEU A 1 203 ? 9.297 -2.505 13.757 1.00 88.25 203 LEU A C 1
ATOM 1665 O O . LEU A 1 203 ? 8.250 -2.313 14.377 1.00 88.25 203 LEU A O 1
ATOM 1669 N N . GLU A 1 204 ? 10.235 -1.567 13.650 1.00 88.75 204 GLU A N 1
ATOM 1670 C CA . GLU A 1 204 ? 10.065 -0.213 14.181 1.00 88.75 2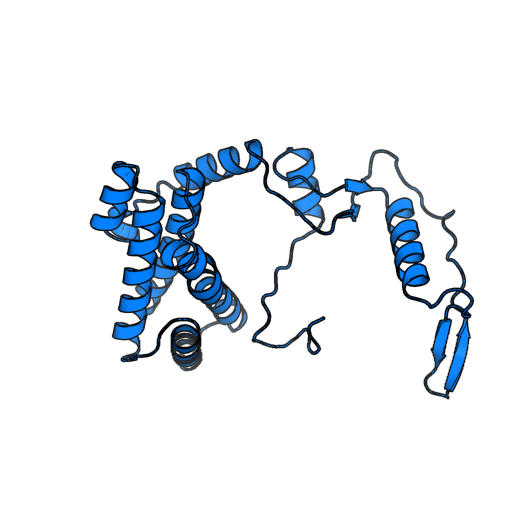04 GLU A CA 1
ATOM 1671 C C . GLU A 1 204 ? 9.314 0.657 13.169 1.00 88.75 204 GLU A C 1
ATOM 1673 O O . GLU A 1 204 ? 9.641 0.674 11.983 1.00 88.75 204 GLU A O 1
ATOM 1678 N N . ALA A 1 205 ? 8.286 1.370 13.628 1.00 90.31 205 ALA A N 1
ATOM 1679 C CA . ALA A 1 205 ? 7.554 2.328 12.807 1.00 90.31 205 ALA A CA 1
ATOM 1680 C C . ALA A 1 205 ? 7.939 3.754 13.189 1.00 90.31 205 ALA A C 1
ATOM 1682 O O . ALA A 1 205 ? 7.997 4.091 14.372 1.00 90.31 205 ALA A O 1
ATOM 1683 N N . ASP A 1 206 ? 8.119 4.600 12.181 1.00 90.38 206 ASP A N 1
ATOM 1684 C CA . ASP A 1 206 ? 8.090 6.044 12.360 1.00 90.38 206 ASP A CA 1
ATOM 1685 C C . ASP A 1 206 ? 6.644 6.574 12.353 1.00 90.38 206 ASP A C 1
ATOM 1687 O O . ASP A 1 206 ? 5.671 5.837 12.146 1.00 90.38 206 ASP A O 1
ATOM 1691 N N . GLU A 1 207 ? 6.501 7.878 12.593 1.00 90.44 207 GLU A N 1
ATOM 1692 C CA . GLU A 1 207 ? 5.201 8.548 12.623 1.00 90.44 207 GLU A CA 1
ATOM 1693 C C . GLU A 1 207 ? 4.448 8.398 11.296 1.00 90.44 207 GLU A C 1
ATOM 1695 O O . GLU A 1 207 ? 3.253 8.107 11.295 1.00 90.44 207 GLU A O 1
ATOM 1700 N N . VAL A 1 208 ? 5.149 8.550 10.166 1.00 88.38 208 VAL A N 1
ATOM 1701 C CA . VAL A 1 208 ? 4.564 8.473 8.818 1.00 88.38 208 VAL A CA 1
ATOM 1702 C C . VAL A 1 208 ? 3.966 7.092 8.576 1.00 88.38 208 VAL A C 1
ATOM 1704 O O . VAL A 1 208 ? 2.816 6.960 8.142 1.00 88.38 208 VAL A O 1
ATOM 1707 N N . THR A 1 209 ? 4.738 6.055 8.885 1.00 89.56 209 THR A N 1
ATOM 1708 C CA . THR A 1 209 ? 4.345 4.659 8.722 1.00 89.56 209 THR A CA 1
ATOM 1709 C C . THR A 1 209 ? 3.161 4.333 9.621 1.00 89.56 209 THR A C 1
ATOM 1711 O O . THR A 1 209 ? 2.166 3.773 9.151 1.00 89.56 209 THR A O 1
ATOM 1714 N N . ALA A 1 210 ? 3.214 4.743 10.892 1.00 92.50 210 ALA A N 1
ATOM 1715 C CA . ALA A 1 210 ? 2.108 4.541 11.818 1.00 92.50 210 ALA A CA 1
ATOM 1716 C C . ALA A 1 210 ? 0.844 5.269 11.378 1.00 92.50 210 ALA A C 1
ATOM 1718 O O . ALA A 1 210 ? -0.214 4.645 11.338 1.00 92.50 210 ALA A O 1
ATOM 1719 N N . TYR A 1 211 ? 0.937 6.537 10.982 1.00 92.19 211 TYR A N 1
ATOM 1720 C CA . TYR A 1 211 ? -0.220 7.298 10.519 1.00 92.19 211 TYR A CA 1
ATOM 1721 C C . TYR A 1 211 ? -0.878 6.614 9.317 1.00 92.19 211 TYR A C 1
ATOM 1723 O O . TYR A 1 211 ? -2.086 6.382 9.313 1.00 92.19 211 TYR A O 1
ATOM 1731 N N . SER A 1 212 ? -0.077 6.209 8.331 1.00 89.88 212 SER A N 1
ATOM 1732 C CA . SER A 1 212 ? -0.556 5.570 7.098 1.00 89.88 212 SER A CA 1
ATOM 1733 C C . SER A 1 212 ? -1.248 4.231 7.364 1.00 89.88 212 SER A C 1
ATOM 1735 O O . SER A 1 212 ? -2.323 3.945 6.828 1.00 89.88 212 SER A O 1
ATOM 1737 N N . ILE A 1 213 ? -0.661 3.405 8.233 1.00 92.50 213 ILE A N 1
ATOM 1738 C CA . ILE A 1 213 ? -1.226 2.108 8.614 1.00 92.50 213 ILE A CA 1
ATOM 1739 C C . ILE A 1 213 ? -2.495 2.284 9.449 1.00 92.50 213 ILE A C 1
ATOM 1741 O O . ILE A 1 213 ? -3.497 1.613 9.191 1.00 92.50 213 ILE A O 1
ATOM 1745 N N . LEU A 1 214 ? -2.484 3.191 10.428 1.00 93.62 214 LEU A N 1
ATOM 1746 C CA . LEU A 1 214 ? -3.653 3.476 11.254 1.00 93.62 214 LEU A CA 1
ATOM 1747 C C . LEU A 1 214 ? -4.796 4.048 10.419 1.00 93.62 214 LEU A C 1
ATOM 1749 O O . LEU A 1 214 ? -5.929 3.612 10.588 1.00 93.62 214 LEU A O 1
ATOM 1753 N N . PHE A 1 215 ? -4.516 4.938 9.469 1.00 91.19 215 PHE A N 1
ATOM 1754 C CA . PHE A 1 215 ? -5.510 5.443 8.523 1.00 91.19 215 PHE A CA 1
ATOM 1755 C C . PHE A 1 215 ? -6.169 4.300 7.735 1.00 91.19 215 PHE A C 1
ATOM 1757 O O . PHE A 1 215 ? -7.397 4.222 7.645 1.00 91.19 215 PHE A O 1
ATOM 1764 N N . ARG A 1 216 ? -5.373 3.348 7.230 1.00 90.56 216 ARG A N 1
ATOM 1765 C CA . ARG A 1 216 ? -5.875 2.154 6.528 1.00 90.56 216 ARG A CA 1
ATOM 1766 C C . ARG A 1 216 ? -6.752 1.280 7.431 1.00 90.56 216 ARG A C 1
ATOM 1768 O O . ARG A 1 216 ? -7.838 0.877 7.019 1.00 90.56 216 ARG A O 1
ATOM 1775 N N . ILE A 1 217 ? -6.320 1.021 8.668 1.00 92.94 217 ILE A N 1
ATOM 1776 C CA . ILE A 1 217 ? -7.114 0.277 9.663 1.00 92.94 217 ILE A CA 1
ATOM 1777 C C . ILE A 1 217 ? -8.412 1.025 9.986 1.00 92.94 217 ILE A C 1
ATOM 1779 O O . ILE A 1 217 ? -9.475 0.410 10.037 1.00 92.94 217 ILE A O 1
ATOM 1783 N N . GLY A 1 218 ? -8.346 2.345 10.153 1.00 91.12 218 GLY A N 1
ATOM 1784 C CA . GLY A 1 218 ? -9.498 3.200 10.406 1.00 91.12 218 GLY A CA 1
ATOM 1785 C C . GLY A 1 218 ? -10.546 3.098 9.301 1.00 91.12 218 GLY A C 1
ATOM 1786 O O . GLY A 1 218 ? -11.708 2.832 9.590 1.00 91.12 218 GLY A O 1
ATOM 1787 N N . ARG A 1 219 ? -10.132 3.168 8.030 1.00 88.19 219 ARG A N 1
ATOM 1788 C CA . ARG A 1 219 ? -11.033 2.976 6.878 1.00 88.19 219 ARG A CA 1
ATOM 1789 C C . ARG A 1 219 ? -11.723 1.615 6.878 1.00 88.19 219 ARG A C 1
ATOM 1791 O O . ARG A 1 219 ? -12.911 1.535 6.573 1.00 88.19 219 ARG A O 1
ATOM 1798 N N . ILE A 1 220 ? -11.000 0.551 7.232 1.00 90.31 220 ILE A N 1
ATOM 1799 C CA . ILE A 1 220 ? -11.589 -0.788 7.366 1.00 90.31 220 ILE A CA 1
ATOM 1800 C C . ILE A 1 220 ? -12.668 -0.780 8.452 1.00 90.31 220 ILE A C 1
ATOM 1802 O O . ILE A 1 220 ? -13.750 -1.321 8.238 1.00 90.31 220 ILE A O 1
ATOM 1806 N N . ARG A 1 221 ? -12.412 -0.137 9.595 1.00 90.31 221 ARG A N 1
ATOM 1807 C CA . ARG A 1 221 ? -13.386 -0.040 10.692 1.00 90.31 221 ARG A CA 1
ATOM 1808 C C . ARG A 1 221 ? -14.599 0.808 10.337 1.00 90.31 221 ARG A C 1
ATOM 1810 O O . ARG A 1 221 ? -15.709 0.411 10.668 1.00 90.31 221 ARG A O 1
ATOM 1817 N N . SER A 1 222 ? -14.428 1.905 9.602 1.00 84.75 222 SER A N 1
ATOM 1818 C CA . SER A 1 222 ? -15.556 2.697 9.098 1.00 84.75 222 SER A CA 1
ATOM 1819 C C . SER A 1 222 ? -16.483 1.857 8.218 1.00 84.75 222 SER A C 1
ATOM 1821 O O . SER A 1 222 ? -17.695 1.910 8.392 1.00 84.75 222 SER A O 1
ATOM 1823 N N . VAL A 1 223 ? -15.918 1.018 7.341 1.00 82.50 223 VAL A N 1
ATOM 1824 C CA . VAL A 1 223 ? -16.694 0.048 6.551 1.00 82.50 223 VAL A CA 1
ATOM 1825 C C . VAL A 1 223 ? -17.403 -0.969 7.447 1.00 82.50 223 VAL A C 1
ATOM 1827 O O . VAL A 1 223 ? -18.567 -1.300 7.222 1.00 82.50 223 VAL A O 1
ATOM 1830 N N . LEU A 1 224 ? -16.726 -1.479 8.482 1.00 82.81 224 LEU A N 1
ATOM 1831 C CA . LEU A 1 224 ? -17.362 -2.403 9.418 1.00 82.81 224 LEU A CA 1
ATOM 1832 C C . LEU A 1 224 ? -18.558 -1.745 10.125 1.00 82.81 224 LEU A C 1
ATOM 1834 O O . LEU A 1 224 ? -19.589 -2.407 10.262 1.00 82.81 224 LEU A O 1
ATOM 1838 N N . ALA A 1 225 ? -18.443 -0.476 10.513 1.00 79.50 225 ALA A N 1
ATOM 1839 C CA . ALA A 1 225 ? -19.505 0.277 11.167 1.00 79.50 225 ALA A CA 1
ATOM 1840 C C . ALA A 1 225 ? -20.711 0.527 10.246 1.00 79.50 225 ALA A C 1
ATOM 1842 O O . ALA A 1 225 ? -21.837 0.299 10.670 1.00 79.50 225 ALA A O 1
ATOM 1843 N N . THR A 1 226 ? -20.501 0.915 8.983 1.00 73.62 226 THR A N 1
ATOM 1844 C CA . THR A 1 226 ? -21.606 1.170 8.033 1.00 73.62 226 THR A CA 1
ATOM 1845 C C . THR A 1 226 ? -22.403 -0.082 7.678 1.00 73.62 226 THR A C 1
ATOM 1847 O O . THR A 1 226 ? -23.579 0.001 7.371 1.00 73.62 226 THR A O 1
ATOM 1850 N N . GLU A 1 227 ? -21.784 -1.259 7.749 1.00 63.28 227 GLU A N 1
ATOM 1851 C CA . GLU A 1 227 ? -22.447 -2.546 7.490 1.00 63.28 227 GLU A CA 1
ATOM 1852 C C . GLU A 1 227 ? -23.261 -3.073 8.702 1.00 63.28 227 GLU A C 1
ATOM 1854 O O . GLU A 1 227 ? -23.654 -4.252 8.726 1.00 63.28 227 GLU A O 1
ATOM 1859 N N . HIS A 1 228 ? -23.378 -2.269 9.767 1.00 51.41 228 HIS A N 1
ATOM 1860 C CA . HIS A 1 228 ? -24.139 -2.557 10.989 1.00 51.41 228 HIS A CA 1
ATOM 1861 C C . HIS A 1 228 ? -25.582 -2.009 10.938 1.00 51.41 228 HIS A C 1
ATOM 1863 O O . HIS A 1 228 ? -26.415 -2.469 11.724 1.00 51.41 228 HIS A O 1
ATOM 1869 N N . ASP A 1 229 ? -25.862 -1.095 10.005 1.00 40.81 229 ASP A N 1
ATOM 1870 C CA . ASP A 1 229 ? -27.203 -0.598 9.666 1.00 40.81 229 ASP A CA 1
ATOM 1871 C C . ASP A 1 229 ? -27.815 -1.389 8.492 1.00 40.81 229 ASP A C 1
ATOM 1873 O O . ASP A 1 229 ? -29.065 -1.461 8.419 1.00 40.81 229 ASP A O 1
#

Sequence (229 aa):
MPTNPFDLQNFHVAVWYEDLAELHNRDFISGITCVTEREWQIRKWEHLRSLAPAGSEFGYEDPNGRFVPLDEPSFQEFDDDANWRSFVVSDEGRISVTDKGCRFMLNELQAENVDFSTTISPKVARLFGLGFFDTCIREACVQLEHEIKVRIGSADYGEKLTQSFISTLRAKSGLLESYVRTFRQELRTVFKFIRNDYMHNLLEADEVTAYSILFRIGRIRSVLATEHD